Protein 9DFN (pdb70)

B-factor: mean 19.93, std 8.67, range [10.02, 72.93]

Foldseek 3Di:
DDFDQQAAAEEAQAQAADWQFQLDQAHRPDGFGDDLVLVLVLLLLNLVSNHQYYEYHHHAVLVPLVSVLVVLCCCCVPSVHQAYEYEHCQPNDDLVSCLVRVVSHQEYEHEDADQDQVLCVVRTVDHDRCVVSLVVVLVSCVVSQHQYEYEYEQWPRCLQDQCVVVCVVSVHQAYEYEHREDFPQDAPDPPHSHPNVNTHDDPVSNVNNCVNPVVRNRYFYAYHVLVQAAHFYQYNQRWTANRNVGDTFPHCSPVNDRVRSVPHGHDNVSNVVRPVDDSRHGD

Nearest PDB structures (foldseek):
  6b4c-assembly8_H  TM=8.903E-01  e=2.679E-33  Trichoderma virens Gv29-8
  6b4c-assembly6_F  TM=8.850E-01  e=1.240E-33  Trichoderma virens Gv29-8
  6b4c-assembly9_I  TM=9.003E-01  e=1.179E-32  Trichoderma virens Gv29-8
  6b4c-assembly1_A  TM=8.966E-01  e=1.111E-32  Trichoderma virens Gv29-8
  6b4c-assembly3_C  TM=8.879E-01  e=3.634E-32  Trichoderma virens Gv29-8

Secondary structure (DSSP, 8-state):
--PPP--EEEEE-----S---TT-SS---------HHHHHHHHHHHHHTT--EEEEESS-GGGSHHHHHHHHHHHHHTT--SEEEEEE-STT--HHHHHHHGGG-SEEEEE-S-S-HHHHHHHTS-SS-HHHHHHHHHHHHHHTT-EEEEEEEE-TTTTT---HHHHHHH--SEEEEEEP---TTTTBSSSSS-B-GGG---HHHHHHHHHHHTTSTTEEEE-HHHHSSSS-EE-TTSEEEETTTTEEEEEHHHHHHHHHHTTS---HHHHHHTT-SS--S--

Organism: Hypocrea virens (strain Gv29-8 / FGSC 10586) (NCBI:txid413071)

Structure (mmCIF, N/CA/C/O backbone):
data_9DFN
#
_entry.id   9DFN
#
_cell.length_a   36.808
_cell.length_b   57.838
_cell.length_c   157.692
_cell.angle_alpha   90.00
_cell.angle_beta   90.00
_cell.angle_gamma   90.00
#
_symmetry.space_group_name_H-M   'P 21 21 21'
#
loop_
_entity.id
_entity.type
_entity.pdbx_description
1 polymer 'Radical SAM core domain-containing protein'
2 non-polymer 'IRON/SULFUR CLUSTER'
3 non-polymer S-ADENOSYLMETHIONINE
4 non-polymer "CYTIDINE-5'-TRIPHOSPHATE"
5 non-polymer 'CHLORIDE ION'
6 water water
#
loop_
_atom_site.group_PDB
_atom_site.id
_atom_site.type_symbol
_atom_site.label_atom_id
_atom_site.label_alt_id
_atom_site.label_comp_id
_atom_site.label_asym_id
_atom_site.label_entity_id
_atom_site.label_seq_id
_atom_site.pdbx_PDB_ins_code
_atom_site.Cartn_x
_atom_site.Cartn_y
_atom_site.Cartn_z
_atom_site.occupancy
_atom_site.B_iso_or_equiv
_atom_site.auth_seq_id
_atom_site.auth_comp_id
_atom_site.auth_asym_id
_atom_site.auth_atom_id
_atom_site.pdbx_PDB_model_num
ATOM 1 N N . SER A 1 22 ? 34.970 28.851 84.792 1.00 37.96 29 SER A N 1
ATOM 2 C CA . SER A 1 22 ? 34.408 28.934 83.419 1.00 40.40 29 SER A CA 1
ATOM 3 C C . SER A 1 22 ? 34.105 30.388 83.082 1.00 41.70 29 SER A C 1
ATOM 4 O O . SER A 1 22 ? 33.843 31.205 83.967 1.00 33.42 29 SER A O 1
ATOM 7 N N . MET A 1 23 ? 34.036 30.682 81.786 1.00 39.38 30 MET A N 1
ATOM 8 C CA . MET A 1 23 ? 33.573 31.995 81.398 1.00 40.80 30 MET A CA 1
ATOM 9 C C . MET A 1 23 ? 32.780 31.924 80.100 1.00 42.38 30 MET A C 1
ATOM 10 O O . MET A 1 23 ? 33.191 31.259 79.153 1.00 49.19 30 MET A O 1
ATOM 15 N N . GLY A 1 24 ? 31.659 32.647 80.066 1.00 40.38 31 GLY A N 1
ATOM 16 C CA . GLY A 1 24 ? 30.951 32.876 78.822 1.00 36.73 31 GLY A CA 1
ATOM 17 C C . GLY A 1 24 ? 31.787 33.706 77.848 1.00 36.25 31 GLY A C 1
ATOM 18 O O . GLY A 1 24 ? 32.654 34.477 78.247 1.00 36.38 31 GLY A O 1
ATOM 19 N N . GLN A 1 25 ? 31.483 33.583 76.550 1.00 31.66 32 GLN A N 1
ATOM 20 C CA . GLN A 1 25 ? 32.146 34.391 75.545 1.00 27.40 32 GLN A CA 1
ATOM 21 C C . GLN A 1 25 ? 31.495 35.768 75.509 1.00 23.26 32 GLN A C 1
ATOM 22 O O . GLN A 1 25 ? 30.322 35.905 75.842 1.00 26.41 32 GLN A O 1
ATOM 28 N N . ILE A 1 26 ? 32.274 36.761 75.119 1.00 21.51 33 ILE A N 1
ATOM 29 C CA . ILE A 1 26 ? 31.846 38.145 75.100 1.00 22.49 33 ILE A CA 1
ATOM 30 C C . ILE A 1 26 ? 31.349 38.492 73.700 1.00 21.62 33 ILE A C 1
ATOM 31 O O . ILE A 1 26 ? 32.121 38.439 72.758 1.00 22.39 33 ILE A O 1
ATOM 36 N N . PRO A 1 27 ? 30.063 38.859 73.546 1.00 20.71 34 PRO A N 1
ATOM 37 C CA . PRO A 1 27 ? 29.482 39.044 72.216 1.00 17.35 34 PRO A CA 1
ATOM 38 C C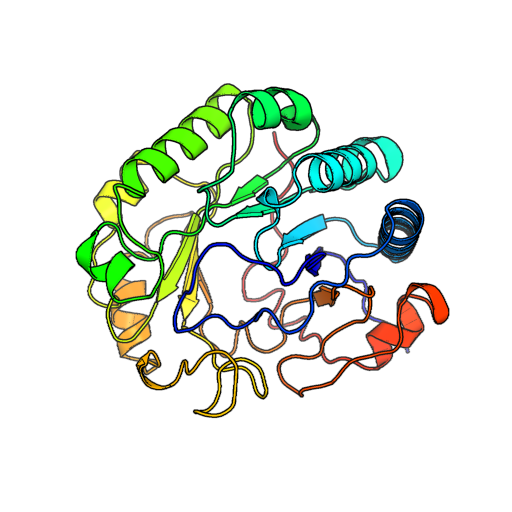 . PRO A 1 27 ? 29.841 40.397 71.635 1.00 15.03 34 PRO A C 1
ATOM 39 O O . PRO A 1 27 ? 29.010 41.295 71.560 1.00 16.81 34 PRO A O 1
ATOM 43 N N . VAL A 1 28 ? 31.086 40.517 71.203 1.00 13.64 35 VAL A N 1
ATOM 44 C CA . VAL A 1 28 ? 31.615 41.820 70.874 1.00 14.86 35 VAL A CA 1
ATOM 45 C C . VAL A 1 28 ? 30.937 42.388 69.615 1.00 14.27 35 VAL A C 1
ATOM 46 O O . VAL A 1 28 ? 30.861 43.597 69.431 1.00 16.08 35 VAL A O 1
ATOM 50 N N . SER A 1 29 ? 30.525 41.520 68.702 1.00 14.23 36 SER A N 1
ATOM 51 C CA . SER A 1 29 ? 30.058 41.946 67.388 1.00 13.30 36 SER A CA 1
ATOM 52 C C . SER A 1 29 ? 28.896 41.058 66.997 1.00 12.61 36 SER A C 1
ATOM 53 O O . SER A 1 29 ? 29.086 39.847 66.929 1.00 12.72 36 SER A O 1
ATOM 56 N N . VAL A 1 30 ? 27.706 41.660 66.886 1.00 13.61 37 VAL A N 1
ATOM 57 C CA . VAL A 1 30 ? 26.452 40.923 66.832 1.00 13.46 37 VAL A CA 1
ATOM 58 C C . VAL A 1 30 ? 25.639 41.353 65.615 1.00 12.59 37 VAL A C 1
ATOM 59 O O . VAL A 1 30 ? 25.551 42.542 65.284 1.00 13.52 37 VAL A O 1
ATOM 63 N N . ASN A 1 31 ? 25.025 40.354 64.990 1.00 11.20 38 ASN A N 1
ATOM 64 C CA . ASN A 1 31 ? 24.064 40.577 63.913 1.00 12.21 38 ASN A CA 1
ATOM 65 C C . ASN A 1 31 ? 22.649 40.388 64.449 1.00 12.40 38 ASN A C 1
ATOM 66 O O . ASN A 1 31 ? 22.321 39.298 64.899 1.00 13.74 38 ASN A O 1
ATOM 71 N N . TYR A 1 32 ? 21.850 41.435 64.341 1.00 12.38 39 TYR A N 1
ATOM 72 C CA . TYR A 1 32 ? 20.432 41.406 64.685 1.00 12.37 39 TYR A CA 1
ATOM 73 C C . TYR A 1 32 ? 19.609 41.433 63.401 1.00 11.25 39 TYR A C 1
ATOM 74 O O . TYR A 1 32 ? 19.528 42.442 62.706 1.00 12.01 39 TYR A O 1
ATOM 83 N N . PHE A 1 33 ? 19.058 40.279 63.104 1.00 12.82 40 PHE A N 1
ATOM 84 C CA . PHE A 1 33 ? 18.157 40.066 61.983 1.00 13.49 40 PHE A CA 1
ATOM 85 C C . PHE A 1 33 ? 16.745 40.439 62.425 1.00 13.97 40 PHE A C 1
ATOM 86 O O . PHE A 1 33 ? 15.967 39.595 62.838 1.00 14.12 40 PHE A O 1
ATOM 94 N N . PHE A 1 34 ? 16.437 41.734 62.446 1.00 13.28 41 PHE A N 1
ATOM 95 C CA . PHE A 1 34 ? 15.213 42.126 63.108 1.00 13.28 41 PHE A CA 1
ATOM 96 C C . PHE A 1 34 ? 13.951 41.781 62.315 1.00 13.56 41 PHE A C 1
ATOM 97 O O . PHE A 1 34 ? 12.864 41.813 62.886 1.00 14.40 41 PHE A O 1
ATOM 105 N N . THR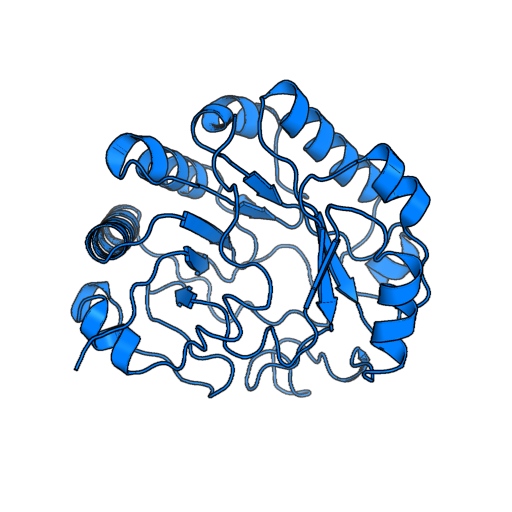 A 1 35 ? 14.092 41.546 61.003 1.00 13.30 42 THR A N 1
ATOM 106 C CA . THR A 1 35 ? 12.992 41.074 60.167 1.00 13.64 42 THR A CA 1
ATOM 107 C C . THR A 1 35 ? 13.516 39.983 59.238 1.00 14.43 42 THR A C 1
ATOM 108 O O . THR A 1 35 ? 14.711 39.992 58.892 1.00 14.23 42 THR A O 1
ATOM 112 N N . ARG A 1 36 ? 12.618 39.066 58.852 1.00 13.72 43 ARG A N 1
ATOM 113 C CA . ARG A 1 36 ? 12.870 38.052 57.849 1.00 14.45 43 ARG A CA 1
ATOM 114 C C . ARG A 1 36 ? 12.153 38.396 56.547 1.00 15.57 43 ARG A C 1
ATOM 115 O O . ARG A 1 36 ? 12.309 37.669 55.573 1.00 15.18 43 ARG A O 1
ATOM 123 N N . LYS A 1 37 ? 11.450 39.535 56.488 1.00 15.44 44 LYS A N 1
ATOM 124 C CA . LYS A 1 37 ? 10.757 39.938 55.267 1.00 16.98 44 LYS A CA 1
ATOM 125 C C . LYS A 1 37 ? 11.793 40.503 54.281 1.00 15.80 44 LYS A C 1
ATOM 126 O O . LYS A 1 37 ? 12.802 41.098 54.668 1.00 13.94 44 LYS A O 1
ATOM 132 N N . CYS A 1 38 ? 11.575 40.267 52.975 1.00 14.43 45 CYS A N 1
ATOM 133 C CA . CYS A 1 38 ? 12.458 40.803 51.966 1.00 14.14 45 CYS A CA 1
ATOM 134 C C . CYS A 1 38 ? 11.697 41.079 50.677 1.00 13.47 45 CYS A C 1
ATOM 135 O O . CYS A 1 38 ? 10.624 40.517 50.464 1.00 14.55 45 CYS A O 1
ATOM 138 N N . ASN A 1 39 ? 12.260 41.961 49.873 1.00 12.98 46 ASN A N 1
ATOM 139 C CA . ASN A 1 39 ? 11.660 42.305 48.585 1.00 13.98 46 ASN A CA 1
ATOM 140 C C . ASN A 1 39 ? 12.345 41.657 47.392 1.00 13.24 46 ASN A C 1
ATOM 141 O O . ASN A 1 39 ? 11.966 41.902 46.252 1.00 13.98 46 ASN A O 1
ATOM 146 N N . LYS A 1 40 ? 13.387 40.871 47.626 1.00 13.06 47 LYS A N 1
ATOM 147 C CA . LYS A 1 40 ? 14.059 40.139 46.559 1.00 13.01 47 LYS A CA 1
ATOM 148 C C . LYS A 1 40 ? 13.891 38.631 46.779 1.00 13.04 47 LYS A C 1
ATOM 149 O O . LYS A 1 40 ? 13.296 38.203 47.757 1.00 13.53 47 LYS A O 1
ATOM 155 N N . SER A 1 41 ? 14.447 37.824 45.859 1.00 13.06 48 SER A N 1
ATOM 156 C CA . SER A 1 41 ? 14.240 36.388 45.883 1.00 14.45 48 SER A CA 1
ATOM 157 C C . SER A 1 41 ? 15.535 35.629 45.584 1.00 13.95 48 SER A C 1
ATOM 158 O O . SER A 1 41 ? 15.521 34.650 44.831 1.00 13.68 48 SER A O 1
ATOM 161 N N . CYS A 1 42 ? 16.664 36.050 46.168 1.00 10.62 49 CYS A N 1
ATOM 162 C CA . CYS A 1 42 ? 17.927 35.413 45.876 1.00 11.61 49 CYS A CA 1
ATOM 163 C C . CYS A 1 42 ? 17.828 33.910 46.099 1.00 11.80 49 CYS A C 1
ATOM 164 O O . CYS A 1 42 ? 17.418 33.442 47.150 1.00 12.64 49 CYS A O 1
ATOM 167 N N . GLY A 1 43 ? 18.248 33.146 45.087 1.00 12.21 50 GLY A N 1
ATOM 168 C CA . GLY A 1 43 ? 18.049 31.716 45.097 1.00 12.43 50 GLY A CA 1
ATOM 169 C C . GLY A 1 43 ? 18.822 30.977 46.164 1.00 11.87 50 GLY A C 1
ATOM 170 O O . GLY A 1 43 ? 18.481 29.845 46.472 1.00 13.48 50 GLY A O 1
ATOM 171 N N . PHE A 1 44 ? 19.878 31.601 46.687 1.00 11.24 51 PHE A N 1
ATOM 172 C CA . PHE A 1 44 ? 20.749 30.969 47.667 1.00 12.68 51 PHE A CA 1
ATOM 173 C C . PHE A 1 44 ? 20.497 31.458 49.092 1.00 12.13 51 PHE A C 1
ATOM 174 O O . PHE A 1 44 ? 21.205 31.046 50.018 1.00 11.28 51 PHE A O 1
ATOM 182 N N . CYS A 1 45 ? 19.511 32.340 49.288 1.00 11.12 52 CYS A N 1
ATOM 183 C CA . CYS A 1 45 ? 19.414 33.084 50.549 1.00 12.30 52 CYS A CA 1
ATOM 184 C C . CYS A 1 45 ? 19.472 32.147 51.763 1.00 12.70 52 CYS A C 1
ATOM 185 O O . CYS A 1 45 ? 18.720 31.176 51.798 1.00 12.27 52 CYS A O 1
ATOM 188 N N . PHE A 1 46 ? 20.305 32.467 52.782 1.00 11.54 53 PHE A N 1
ATOM 189 C CA . PHE A 1 46 ? 20.386 31.637 53.982 1.00 12.10 53 PHE A CA 1
ATOM 190 C C . PHE A 1 46 ? 19.715 32.279 55.193 1.00 11.30 53 PHE A C 1
ATOM 191 O O . PHE A 1 46 ? 19.915 31.811 56.297 1.00 11.58 53 PHE A O 1
ATOM 199 N N . HIS A 1 47 ? 18.904 33.332 54.980 1.00 11.99 54 HIS A N 1
ATOM 200 C CA . HIS A 1 47 ? 18.120 33.894 56.056 1.00 11.88 54 HIS A CA 1
ATOM 201 C C . HIS A 1 47 ? 16.721 34.181 55.509 1.00 11.08 54 HIS A C 1
ATOM 202 O O . HIS A 1 47 ? 16.401 35.320 55.185 1.00 11.32 54 HIS A O 1
ATOM 209 N N . THR A 1 48 ? 15.925 33.112 55.379 1.00 11.15 55 THR A N 1
ATOM 210 C CA . THR A 1 48 ? 14.700 33.161 54.581 1.00 12.35 55 THR A CA 1
ATOM 211 C C . THR A 1 48 ? 13.503 33.732 55.358 1.00 12.75 55 THR A C 1
ATOM 212 O O . THR A 1 48 ? 13.542 33.911 56.562 1.00 12.67 55 THR A O 1
ATOM 216 N N . ALA A 1 49 ? 12.446 34.029 54.606 1.00 12.99 56 ALA A N 1
ATOM 217 C CA . ALA A 1 49 ? 11.234 34.689 55.069 1.00 13.04 56 ALA A CA 1
ATOM 218 C C . ALA A 1 49 ? 10.316 33.720 55.812 1.00 14.18 56 ALA A C 1
ATOM 219 O O . ALA A 1 49 ? 9.177 33.475 55.414 1.00 15.76 56 ALA A O 1
ATOM 221 N N . LYS A 1 50 ? 10.795 33.219 56.944 1.00 13.21 57 LYS A N 1
ATOM 222 C CA . LYS A 1 50 ? 10.090 32.189 57.692 1.00 14.53 57 LYS A CA 1
ATOM 223 C C . LYS A 1 50 ? 8.939 32.802 58.485 1.00 15.35 57 LYS A C 1
ATOM 224 O O . LYS A 1 50 ? 8.027 32.096 58.852 1.00 15.90 57 LYS A O 1
ATOM 230 N N . THR A 1 51 ? 9.005 34.090 58.777 1.00 14.04 58 THR A N 1
ATOM 231 C CA . THR A 1 51 ? 7.976 34.716 59.576 1.00 16.18 58 THR A CA 1
ATOM 232 C C . THR A 1 51 ? 8.045 36.198 59.300 1.00 15.72 58 THR A C 1
ATOM 233 O O . THR A 1 51 ? 9.102 36.726 58.923 1.00 17.02 58 THR A O 1
ATOM 237 N N . SER A 1 52 ? 6.935 36.886 59.537 1.00 14.01 59 SER A N 1
ATOM 238 C CA . SER A 1 52 ? 6.885 38.329 59.424 1.00 15.15 59 SER A CA 1
ATOM 239 C C . SER A 1 52 ? 6.931 39.012 60.800 1.00 16.17 59 SER A C 1
ATOM 240 O O . SER A 1 52 ? 6.769 40.235 60.881 1.00 17.19 59 SER A O 1
ATOM 243 N N . HIS A 1 53 ? 7.132 38.240 61.870 1.00 15.82 60 HIS A N 1
ATOM 244 C CA . HIS A 1 53 ? 7.186 38.808 63.215 1.00 16.55 60 HIS A CA 1
ATOM 245 C C . HIS A 1 53 ? 8.381 39.753 63.348 1.00 17.39 60 HIS A C 1
ATOM 246 O O . HIS A 1 53 ? 9.463 39.411 62.900 1.00 15.67 60 HIS A O 1
ATOM 253 N N . MET A 1 54 ? 8.163 40.937 63.916 1.00 16.81 61 MET A N 1
ATOM 254 C CA . MET A 1 54 ? 9.211 41.843 64.374 1.00 18.12 61 MET A CA 1
ATOM 255 C C . MET A 1 54 ? 8.941 42.195 65.837 1.00 17.41 61 MET A C 1
ATOM 256 O O . MET A 1 54 ? 7.769 42.296 66.219 1.00 17.23 61 MET A O 1
ATOM 261 N N . GLU A 1 55 ? 10.005 42.442 66.614 1.00 16.68 62 GLU A N 1
ATOM 262 C CA . GLU A 1 55 ? 9.814 42.928 67.971 1.00 17.69 62 GLU A CA 1
ATOM 263 C C . GLU A 1 55 ? 9.343 44.368 67.935 1.00 17.12 62 GLU A C 1
ATOM 264 O O . GLU A 1 55 ? 9.714 45.161 67.088 1.00 19.99 62 GLU A O 1
ATOM 270 N N . ASP A 1 56 ? 8.466 44.669 68.891 1.00 19.64 63 ASP A N 1
ATOM 271 C CA . ASP A 1 56 ? 8.152 46.024 69.260 1.00 23.72 63 ASP A CA 1
ATOM 272 C C . ASP A 1 56 ? 9.455 46.769 69.559 1.00 21.13 63 ASP A C 1
ATOM 273 O O . ASP A 1 56 ? 10.404 46.178 70.059 1.00 21.81 63 ASP A O 1
ATOM 278 N N . ILE A 1 57 ? 9.484 48.070 69.272 1.00 18.89 64 ILE A N 1
ATOM 279 C CA . ILE A 1 57 ? 10.648 48.917 69.463 1.00 21.30 64 ILE A CA 1
ATOM 280 C C . ILE A 1 57 ? 11.159 48.900 70.924 1.00 21.65 64 ILE A C 1
ATOM 281 O O . ILE A 1 57 ? 12.370 48.884 71.167 1.00 18.84 64 ILE A O 1
ATOM 286 N N . SER A 1 58 ? 10.261 48.840 71.910 1.00 21.04 65 SER A N 1
ATOM 287 C CA . SER A 1 58 ? 10.698 48.761 73.295 1.00 19.82 65 SER A CA 1
ATOM 288 C C . SER A 1 58 ? 11.497 47.498 73.559 1.00 18.55 65 SER A C 1
ATOM 289 O O . SER A 1 58 ? 12.464 47.546 74.306 1.00 19.32 65 SER A O 1
ATOM 292 N N . ARG A 1 59 ? 11.009 46.367 73.059 1.00 15.88 66 ARG A N 1
ATOM 293 C CA . ARG A 1 59 ? 11.635 45.087 73.269 1.00 16.26 66 ARG A CA 1
ATOM 294 C C . ARG A 1 59 ? 12.976 45.042 72.543 1.00 15.23 66 ARG A C 1
ATOM 295 O O . ARG A 1 59 ? 13.977 44.622 73.112 1.00 14.40 66 ARG A O 1
ATOM 303 N N . ALA A 1 60 ? 13.013 45.568 71.313 1.00 14.95 67 ALA A N 1
ATOM 304 C CA . ALA A 1 60 ? 14.272 45.575 70.586 1.00 15.46 67 ALA A CA 1
ATOM 305 C C . ALA A 1 60 ? 15.314 46.391 71.329 1.00 15.87 67 ALA A C 1
ATOM 306 O O . ALA A 1 60 ? 16.461 45.963 71.448 1.00 15.51 67 ALA A O 1
ATOM 308 N N . LYS A 1 61 ? 14.932 47.601 71.745 1.00 16.21 68 LYS A N 1
ATOM 309 C CA . LYS A 1 61 ? 15.844 48.423 72.520 1.00 18.43 68 LYS A CA 1
ATOM 310 C C . LYS A 1 61 ? 16.351 47.681 73.754 1.00 18.27 68 LYS A C 1
ATOM 311 O O . LYS A 1 61 ? 17.537 47.757 74.069 1.00 16.46 68 LYS A O 1
ATOM 317 N N . ARG A 1 62 ? 15.468 46.998 74.472 1.00 17.07 69 ARG A N 1
ATOM 318 C CA . ARG A 1 62 ? 15.887 46.341 75.691 1.00 17.23 69 ARG A CA 1
ATOM 319 C C . ARG A 1 62 ? 16.871 45.214 75.380 1.00 16.74 69 ARG A C 1
ATOM 320 O O . ARG A 1 62 ? 17.845 45.034 76.093 1.00 16.26 69 ARG A O 1
ATOM 328 N N . GLY A 1 63 ? 16.650 44.467 74.302 1.00 15.48 70 GLY A N 1
ATOM 329 C CA . GLY A 1 63 ? 17.577 43.396 73.962 1.00 15.35 70 GLY A CA 1
ATOM 330 C C . GLY A 1 63 ? 18.924 43.965 73.520 1.00 15.39 70 GLY A C 1
ATOM 331 O O . GLY A 1 63 ? 19.966 43.438 73.862 1.00 17.33 70 GLY A O 1
ATOM 332 N N . LEU A 1 64 ? 18.920 45.070 72.769 1.00 14.67 71 LEU A N 1
ATOM 333 C CA . LEU A 1 64 ? 20.174 45.672 72.340 1.00 15.11 71 LEU A CA 1
ATOM 334 C C . LEU A 1 64 ? 20.942 46.205 73.555 1.00 16.34 71 LEU A C 1
ATOM 335 O O . LEU A 1 64 ? 22.159 46.100 73.594 1.00 16.40 71 LEU A O 1
ATOM 340 N N . GLN A 1 65 ? 20.218 46.766 74.518 1.00 16.94 72 GLN A N 1
ATOM 341 C CA . GLN A 1 65 ? 20.825 47.164 75.780 1.00 16.96 72 GLN A CA 1
ATOM 342 C C . GLN A 1 65 ? 21.412 45.974 76.520 1.00 17.54 72 GLN A C 1
ATOM 343 O O . GLN A 1 65 ? 22.555 46.077 77.012 1.00 17.63 72 GLN A O 1
ATOM 349 N N . LEU A 1 66 ? 20.710 44.842 76.569 1.00 16.89 73 LEU A N 1
ATOM 350 C CA . LEU A 1 66 ? 21.262 43.669 77.199 1.00 17.12 73 LEU A CA 1
ATOM 351 C C . LEU A 1 66 ? 22.569 43.268 76.531 1.00 17.71 73 LEU A C 1
ATOM 352 O O . LEU A 1 66 ? 23.549 42.937 77.192 1.00 17.47 73 LEU A O 1
ATOM 357 N N . LEU A 1 67 ? 22.605 43.322 75.194 1.00 17.53 74 LEU A N 1
ATOM 358 C CA . LEU A 1 67 ? 23.824 42.957 74.489 1.00 16.75 74 LEU A CA 1
ATOM 359 C C . LEU A 1 67 ? 24.977 43.904 74.811 1.00 16.31 74 LEU A C 1
ATOM 360 O O . LEU A 1 67 ? 26.089 43.419 75.030 1.00 16.54 74 LEU A O 1
ATOM 365 N N . GLN A 1 68 ? 24.729 45.216 74.827 1.00 16.01 75 GLN A N 1
ATOM 366 C CA . GLN A 1 68 ? 25.730 46.223 75.185 1.00 17.01 75 GLN A CA 1
ATOM 367 C C . GLN A 1 68 ? 26.275 45.943 76.579 1.00 17.11 75 GLN A C 1
ATOM 368 O O . GLN A 1 68 ? 27.485 45.956 76.813 1.00 17.00 75 GLN A O 1
ATOM 374 N N . ARG A 1 69 ? 25.355 45.640 77.475 1.00 17.04 76 ARG A N 1
ATOM 375 C CA . ARG A 1 69 ? 25.733 45.367 78.853 1.00 18.59 76 ARG A CA 1
ATOM 376 C C . ARG A 1 69 ? 26.529 44.079 78.972 1.00 20.02 76 ARG A C 1
ATOM 377 O O . ARG A 1 69 ? 27.160 43.873 80.017 1.00 18.70 76 ARG A O 1
ATOM 385 N N . ALA A 1 70 ? 26.479 43.181 77.953 1.00 15.49 77 ALA A N 1
ATOM 386 C CA . ALA A 1 70 ? 27.269 41.973 77.971 1.00 15.98 77 ALA A CA 1
ATOM 387 C C . ALA A 1 70 ? 28.591 42.130 77.205 1.00 14.84 77 ALA A C 1
ATOM 388 O O . ALA A 1 70 ? 29.353 41.175 77.095 1.00 15.36 77 ALA A O 1
ATOM 390 N N . GLY A 1 71 ? 28.872 43.332 76.714 1.00 14.32 78 GLY A N 1
ATOM 391 C CA . GLY A 1 71 ? 30.145 43.612 76.066 1.00 15.41 78 GLY A CA 1
ATOM 392 C C . GLY A 1 71 ? 30.050 43.818 74.553 1.00 15.06 78 GLY A C 1
ATOM 393 O O . GLY A 1 71 ? 31.080 43.899 73.892 1.00 16.38 78 GLY A O 1
ATOM 394 N N . MET A 1 72 ? 28.833 43.924 73.999 1.00 15.24 79 MET A N 1
ATOM 395 C CA . MET A 1 72 ? 28.750 44.210 72.573 1.00 14.52 79 MET A CA 1
ATOM 396 C C . MET A 1 72 ? 29.285 45.598 72.270 1.00 13.65 79 MET A C 1
ATOM 397 O O . MET A 1 72 ? 28.840 46.565 72.863 1.00 16.77 79 MET A O 1
ATOM 402 N N . LYS A 1 73 ? 30.162 45.690 71.263 1.00 13.85 80 LYS A N 1
ATOM 403 C CA . LYS A 1 73 ? 30.737 46.938 70.787 1.00 15.52 80 LYS A CA 1
ATOM 404 C C . LYS A 1 73 ? 30.269 47.302 69.377 1.00 13.39 80 LYS A C 1
ATOM 405 O O . LYS A 1 73 ? 30.271 48.485 69.021 1.00 14.48 80 LYS A O 1
ATOM 411 N N . LYS A 1 74 ? 29.890 46.273 68.609 1.00 13.47 81 LYS A N 1
ATOM 412 C CA . LYS A 1 74 ? 29.451 46.454 67.222 1.00 13.09 81 LYS A CA 1
ATOM 413 C C . LYS A 1 74 ? 28.118 45.732 66.996 1.00 12.17 81 LYS A C 1
ATOM 414 O O . LYS A 1 74 ? 27.984 44.551 67.339 1.00 12.78 81 LYS A O 1
ATOM 420 N N . ILE A 1 75 ? 27.168 46.456 66.390 1.00 12.80 82 ILE A N 1
ATOM 421 C CA . ILE A 1 75 ? 25.892 45.900 65.942 1.00 12.52 82 ILE A CA 1
ATOM 422 C C . ILE A 1 75 ? 25.819 46.007 64.425 1.00 12.23 82 ILE A C 1
ATOM 423 O O . ILE A 1 75 ? 26.125 47.055 63.861 1.00 12.67 82 ILE A O 1
ATOM 428 N N . ASN A 1 76 ? 25.414 44.899 63.784 1.00 13.49 83 ASN A N 1
ATOM 429 C CA . ASN A 1 76 ? 25.057 44.917 62.370 1.00 12.46 83 ASN A CA 1
ATOM 430 C C . ASN A 1 76 ? 23.574 44.596 62.217 1.00 13.03 83 ASN A C 1
ATOM 431 O O . ASN A 1 76 ? 23.116 43.585 62.722 1.00 13.69 83 ASN A O 1
ATOM 436 N N . PHE A 1 77 ? 22.815 45.525 61.631 1.00 12.64 84 PHE A N 1
ATOM 437 C CA . PHE A 1 77 ? 21.412 45.285 61.352 1.00 14.05 84 PHE A CA 1
ATOM 438 C C . PHE A 1 77 ? 21.280 44.547 60.027 1.00 13.79 84 PHE A C 1
ATOM 439 O O . PHE A 1 77 ? 21.843 44.969 59.032 1.00 13.13 84 PHE A O 1
ATOM 447 N N . ALA A 1 78 ? 20.598 43.390 60.065 1.00 15.03 85 ALA A N 1
ATOM 448 C CA . ALA A 1 78 ? 20.514 42.473 58.939 1.00 15.60 85 ALA A CA 1
ATOM 449 C C . ALA A 1 78 ? 19.066 41.970 58.816 1.00 15.04 85 ALA A C 1
ATOM 450 O O . ALA A 1 78 ? 18.178 42.422 59.530 1.00 14.50 85 ALA A O 1
ATOM 452 N N . GLY A 1 79 ? 18.868 40.939 57.986 1.00 14.49 86 GLY A N 1
ATOM 453 C CA . GLY A 1 79 ? 17.561 40.341 57.789 1.00 12.04 86 GLY A CA 1
ATOM 454 C C . GLY A 1 79 ? 17.715 39.209 56.781 1.00 12.49 86 GLY A C 1
ATOM 455 O O . GLY A 1 79 ? 18.777 38.612 56.711 1.00 13.59 86 GLY A O 1
ATOM 456 N N . GLY A 1 80 ? 16.696 39.003 55.947 1.00 12.99 87 GLY A N 1
ATOM 457 C CA . GLY A 1 80 ? 15.679 39.989 55.639 1.00 12.86 87 GLY A CA 1
ATOM 458 C C . GLY A 1 80 ? 16.277 41.276 55.066 1.00 12.73 87 GLY A C 1
ATOM 459 O O . GLY A 1 80 ? 17.501 41.445 54.999 1.00 12.31 87 GLY A O 1
ATOM 460 N N . GLU A 1 81 ? 15.393 42.198 54.673 1.00 12.21 88 GLU A N 1
ATOM 461 C CA . GLU A 1 81 ? 15.832 43.473 54.137 1.00 11.36 88 GLU A CA 1
ATOM 462 C C . GLU A 1 81 ? 15.534 44.589 55.136 1.00 12.74 88 GLU A C 1
ATOM 463 O O . GLU A 1 81 ? 14.399 45.034 55.254 1.00 12.99 88 GLU A O 1
ATOM 469 N N . PRO A 1 82 ? 16.553 45.136 55.838 1.00 14.40 89 PRO A N 1
ATOM 470 C CA . PRO A 1 82 ? 16.309 46.169 56.843 1.00 14.16 89 PRO A CA 1
ATOM 471 C C . PRO A 1 82 ? 15.544 47.387 56.325 1.00 14.09 89 PRO A C 1
ATOM 472 O O . PRO A 1 82 ? 14.756 47.960 57.075 1.00 13.79 89 PRO A O 1
ATOM 476 N N . PHE A 1 83 ? 15.772 47.797 55.069 1.00 14.93 90 PHE A N 1
ATOM 477 C CA . PHE A 1 83 ? 15.178 49.033 54.587 1.00 14.57 90 PHE A CA 1
ATOM 478 C C . PHE A 1 83 ? 13.707 48.881 54.187 1.00 14.98 90 PHE A C 1
ATOM 479 O O . PHE A 1 83 ? 13.113 49.858 53.734 1.00 18.26 90 PHE A O 1
ATOM 487 N N . LEU A 1 84 ? 13.124 47.710 54.444 1.00 15.02 91 LEU A N 1
ATOM 488 C CA . LEU A 1 84 ? 11.677 47.553 54.415 1.00 15.67 91 LEU A CA 1
ATOM 489 C C . LEU A 1 84 ? 11.079 48.309 55.598 1.00 19.15 91 LEU A C 1
ATOM 490 O O . LEU A 1 84 ? 9.878 48.601 55.565 1.00 18.73 91 LEU A O 1
ATOM 495 N N . TYR A 1 85 ? 11.923 48.647 56.604 1.00 16.31 92 TYR A N 1
ATOM 496 C CA . TYR A 1 85 ? 11.422 49.251 57.839 1.00 16.87 92 TYR A CA 1
ATOM 497 C C . TYR A 1 85 ? 12.312 50.413 58.220 1.00 17.01 92 TYR A C 1
ATOM 498 O O . TYR A 1 85 ? 12.976 50.393 59.253 1.00 15.73 92 TYR A O 1
ATOM 507 N N . PRO A 1 86 ? 12.370 51.470 57.394 1.00 17.37 93 PRO A N 1
ATOM 508 C CA . PRO A 1 86 ? 13.354 52.514 57.621 1.00 18.15 93 PRO A CA 1
ATOM 509 C C . PRO A 1 86 ? 13.120 53.334 58.892 1.00 19.27 93 PRO A C 1
ATOM 510 O O . PRO A 1 86 ? 14.104 53.767 59.503 1.00 18.19 93 PRO A O 1
ATOM 514 N N . LYS A 1 87 ? 11.860 53.475 59.331 1.00 17.27 94 LYS A N 1
ATOM 515 C CA . LYS A 1 87 ? 11.639 54.217 60.584 1.00 20.58 94 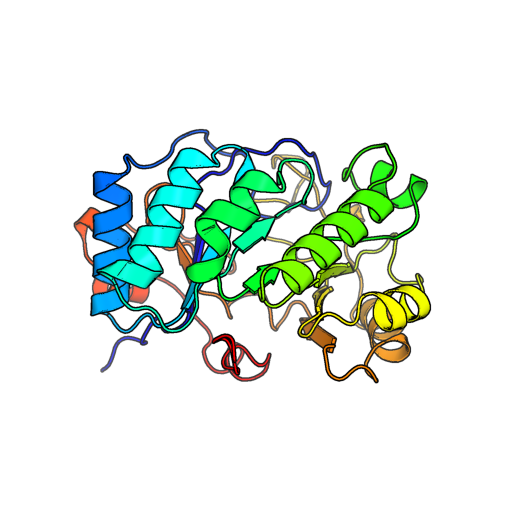LYS A CA 1
ATOM 516 C C . LYS A 1 87 ? 12.132 53.441 61.805 1.00 18.24 94 LYS A C 1
ATOM 517 O O . LYS A 1 87 ? 12.794 54.012 62.683 1.00 18.16 94 LYS A O 1
ATOM 523 N N . PHE A 1 88 ? 11.790 52.160 61.870 1.00 17.53 95 PHE A N 1
ATOM 524 C CA . PHE A 1 88 ? 12.234 51.256 62.920 1.00 16.63 95 PHE A CA 1
ATOM 525 C C . PHE A 1 88 ? 13.761 51.177 62.923 1.00 17.02 95 PHE A C 1
ATOM 526 O O . PHE A 1 88 ? 14.406 51.289 63.968 1.00 16.41 95 PHE A O 1
ATOM 534 N N . LEU A 1 89 ? 14.340 50.955 61.745 1.00 16.31 96 LEU A N 1
ATOM 535 C CA . LEU A 1 89 ? 15.786 50.846 61.617 1.00 15.13 96 LEU A CA 1
ATOM 536 C C . LEU A 1 89 ? 16.442 52.131 62.089 1.00 16.44 96 LEU A C 1
ATOM 537 O O . LEU A 1 89 ? 17.439 52.087 62.813 1.00 17.43 96 LEU A O 1
ATOM 542 N N . GLY A 1 90 ? 15.910 53.253 61.625 1.00 16.36 97 GLY A N 1
ATOM 543 C CA . GLY A 1 90 ? 16.467 54.563 61.942 1.00 17.89 97 GLY A CA 1
ATOM 544 C C . GLY A 1 90 ? 16.449 54.806 63.456 1.00 18.09 97 GLY A C 1
ATOM 545 O O . GLY A 1 90 ? 17.390 55.361 64.010 1.00 18.07 97 GLY A O 1
ATOM 546 N N . GLU A 1 91 ? 15.384 54.355 64.111 1.00 18.46 98 GLU A N 1
ATOM 547 C CA . GLU A 1 91 ? 15.245 54.550 65.549 1.00 21.16 98 GLU A CA 1
ATOM 548 C C . GLU A 1 91 ? 16.270 53.681 66.283 1.00 18.98 98 GLU A C 1
ATOM 549 O O . GLU A 1 91 ? 16.902 54.129 67.230 1.00 18.38 98 GLU A O 1
ATOM 555 N N . LEU A 1 92 ? 16.466 52.427 65.865 1.00 17.40 99 LEU A N 1
ATOM 556 C CA . LEU A 1 92 ? 17.439 51.580 66.536 1.00 17.94 99 LEU A CA 1
ATOM 557 C C . LEU A 1 92 ? 18.875 52.027 66.245 1.00 16.03 99 LEU A C 1
ATOM 558 O O . LEU A 1 92 ? 19.757 51.962 67.099 1.00 15.82 99 LEU A O 1
ATOM 563 N N . VAL A 1 93 ? 19.124 52.486 65.023 1.00 16.02 100 VAL A N 1
ATOM 564 C CA . VAL A 1 93 ? 20.434 53.012 64.695 1.00 16.65 100 VAL A CA 1
ATOM 565 C C . VAL A 1 93 ? 20.802 54.163 65.641 1.00 16.77 100 VAL A C 1
ATOM 566 O O . VAL A 1 93 ? 21.899 54.188 66.210 1.00 15.06 100 VAL A O 1
ATOM 570 N N . ASP A 1 94 ? 19.895 55.142 65.741 1.00 19.02 101 ASP A N 1
ATOM 571 C CA . ASP A 1 94 ? 20.118 56.317 66.569 1.00 18.72 101 ASP A CA 1
ATOM 572 C C . ASP A 1 94 ? 20.328 55.897 68.026 1.00 19.82 101 ASP A C 1
ATOM 573 O O . ASP A 1 94 ? 21.221 56.402 68.697 1.00 21.00 101 ASP A O 1
ATOM 578 N N . PHE A 1 95 ? 19.485 54.984 68.500 1.00 18.34 102 PHE A N 1
ATOM 579 C CA . PHE A 1 95 ? 19.564 54.481 69.858 1.00 18.37 102 PHE A CA 1
ATOM 580 C C . PHE A 1 95 ? 20.923 53.824 70.129 1.00 19.08 102 PHE A C 1
ATOM 581 O O . PHE A 1 95 ? 21.525 53.989 71.191 1.00 17.36 102 PHE A O 1
ATOM 589 N N . CYS A 1 96 ? 21.388 53.016 69.183 1.00 16.90 103 CYS A N 1
ATOM 590 C CA . CYS A 1 96 ? 22.605 52.265 69.401 1.00 17.33 103 CYS A CA 1
ATOM 591 C C . CYS A 1 96 ? 23.804 53.186 69.558 1.00 16.12 103 CYS A C 1
ATOM 592 O O . CYS A 1 96 ? 24.706 52.887 70.343 1.00 18.52 103 CYS A O 1
ATOM 595 N N . LYS A 1 97 ? 23.840 54.273 68.779 1.00 17.23 104 LYS A N 1
ATOM 596 C CA . LYS A 1 97 ? 24.987 55.155 68.836 1.00 20.36 104 LYS A CA 1
ATOM 597 C C . LYS A 1 97 ? 24.825 56.132 69.988 1.00 20.71 104 LYS A C 1
ATOM 598 O O . LYS A 1 97 ? 25.759 56.287 70.783 1.00 21.68 104 LYS A O 1
ATOM 604 N N . GLU A 1 98 ? 23.641 56.755 70.091 1.00 22.06 105 GLU A N 1
ATOM 605 C CA . GLU A 1 98 ? 23.442 57.887 70.991 1.00 22.10 105 GLU A CA 1
ATOM 606 C C . GLU A 1 98 ? 23.214 57.426 72.423 1.00 23.86 105 GLU A C 1
ATOM 607 O O . GLU A 1 98 ? 23.679 58.092 73.358 1.00 26.50 105 GLU A O 1
ATOM 613 N N . ASP A 1 99 ? 22.521 56.302 72.596 1.00 21.29 106 ASP A N 1
ATOM 614 C CA . ASP A 1 99 ? 22.109 55.849 73.913 1.00 22.99 106 ASP A CA 1
ATOM 615 C C . ASP A 1 99 ? 22.995 54.708 74.409 1.00 23.71 106 ASP A C 1
ATOM 616 O O . ASP A 1 99 ? 23.384 54.710 75.578 1.00 25.84 106 ASP A O 1
ATOM 621 N N . LEU A 1 100 ? 23.373 53.770 73.532 1.00 18.97 107 LEU A N 1
ATOM 622 C CA . LEU A 1 100 ? 24.220 52.669 73.953 1.00 19.40 107 LEU A CA 1
ATOM 623 C C . LEU A 1 100 ? 25.709 52.993 73.777 1.00 17.92 107 LEU A C 1
ATOM 624 O O . LEU A 1 100 ? 26.541 52.246 74.282 1.00 17.50 107 LEU A O 1
ATOM 629 N N . HIS A 1 101 ? 26.044 54.057 73.035 1.00 19.17 108 HIS A N 1
ATOM 630 C CA . HIS A 1 101 ? 27.422 54.441 72.770 1.00 20.73 108 HIS A CA 1
ATOM 631 C C . HIS A 1 101 ? 28.216 53.283 72.165 1.00 20.19 108 HIS A C 1
ATOM 632 O O . HIS A 1 101 ? 29.395 53.084 72.484 1.00 20.21 108 HIS A O 1
ATOM 639 N N . LEU A 1 102 ? 27.628 52.544 71.215 1.00 17.23 109 LEU A N 1
ATOM 640 C CA . LEU A 1 102 ? 28.402 51.478 70.591 1.00 17.96 109 LEU A CA 1
ATOM 641 C C . LEU A 1 102 ? 29.537 52.052 69.743 1.00 15.76 109 LEU A C 1
ATOM 642 O O . LEU A 1 102 ? 29.420 53.132 69.174 1.00 18.28 109 LEU A O 1
ATOM 647 N N . GLU A 1 103 ? 30.618 51.281 69.617 1.00 17.01 110 GLU A N 1
ATOM 648 C CA . GLU A 1 103 ? 31.754 51.652 68.803 1.00 17.52 110 GLU A CA 1
ATOM 649 C C . GLU A 1 103 ? 31.392 51.661 67.322 1.00 17.55 110 GLU A C 1
ATOM 650 O O . GLU A 1 103 ? 31.886 52.498 66.580 1.00 18.73 110 GLU A O 1
ATOM 656 N N . SER A 1 104 ? 30.513 50.735 66.922 1.00 16.37 111 SER A N 1
ATOM 657 C CA . SER A 1 104 ? 30.227 50.525 65.509 1.00 14.10 111 SER A CA 1
ATOM 658 C C . SER A 1 104 ? 28.757 50.160 65.324 1.00 13.82 111 SER A C 1
ATOM 659 O O . SER A 1 104 ? 28.277 49.189 65.905 1.00 15.18 111 SER A O 1
ATOM 662 N N . VAL A 1 105 ? 28.091 50.935 64.469 1.00 13.59 112 VAL A N 1
ATOM 663 C CA . VAL A 1 105 ? 26.754 50.658 63.996 1.00 13.58 112 VAL A CA 1
ATOM 664 C C . VAL A 1 105 ? 26.852 50.445 62.491 1.00 14.14 112 VAL A C 1
ATOM 665 O O . VAL A 1 105 ? 27.244 51.351 61.750 1.00 13.79 112 VAL A O 1
ATOM 669 N N . SER A 1 106 ? 26.475 49.215 62.077 1.00 14.77 113 SER A N 1
ATOM 670 C CA A SER A 1 106 ? 26.546 48.814 60.685 0.31 14.87 113 SER A CA 1
ATOM 671 C CA B SER A 1 106 ? 26.541 48.845 60.674 0.69 14.73 113 SER A CA 1
ATOM 672 C C . SER A 1 106 ? 25.191 48.298 60.217 1.00 14.65 113 SER A C 1
ATOM 673 O O . SER A 1 106 ? 24.380 47.843 61.023 1.00 13.71 113 SER A O 1
ATOM 678 N N . ILE A 1 107 ? 24.974 48.390 58.889 1.00 13.30 114 ILE A N 1
ATOM 679 C CA . ILE A 1 107 ? 23.785 47.824 58.278 1.00 14.50 114 ILE A CA 1
ATOM 680 C C . ILE A 1 107 ? 24.208 47.101 56.999 1.00 13.56 114 ILE A C 1
ATOM 681 O O . ILE A 1 107 ? 25.121 47.561 56.310 1.00 14.96 114 ILE A O 1
ATOM 686 N N . ILE A 1 108 ? 23.563 45.976 56.701 1.00 12.61 115 ILE A N 1
ATOM 687 C CA . ILE A 1 108 ? 23.727 45.347 55.399 1.00 13.24 115 ILE A CA 1
ATOM 688 C C . ILE A 1 108 ? 22.386 45.330 54.686 1.00 12.20 115 ILE A C 1
ATOM 689 O O . ILE A 1 108 ? 21.378 44.961 55.276 1.00 13.33 115 ILE A O 1
ATOM 694 N N . THR A 1 109 ? 22.397 45.781 53.432 1.00 12.17 116 THR A N 1
ATOM 695 C CA . THR A 1 109 ? 21.193 45.995 52.641 1.00 12.27 116 THR A CA 1
ATOM 696 C C . THR A 1 109 ? 21.410 45.519 51.206 1.00 12.70 116 THR A C 1
ATOM 697 O O . THR A 1 109 ? 22.527 45.592 50.658 1.00 13.31 116 THR A O 1
ATOM 701 N N . ASN A 1 110 ? 20.293 45.134 50.576 1.00 12.65 117 ASN A N 1
ATOM 702 C CA . ASN A 1 110 ? 20.250 44.864 49.148 1.00 12.00 117 ASN A CA 1
ATOM 703 C C . ASN A 1 110 ? 20.240 46.165 48.341 1.00 13.30 117 ASN A C 1
ATOM 704 O O . ASN A 1 110 ? 20.361 46.138 47.104 1.00 13.71 117 ASN A O 1
ATOM 709 N N . GLY A 1 111 ? 20.084 47.291 49.031 1.00 15.56 118 GLY A N 1
ATOM 710 C CA . GLY A 1 111 ? 20.230 48.617 48.438 1.00 15.25 118 GLY A CA 1
ATOM 711 C C . GLY A 1 111 ? 18.956 49.195 47.804 1.00 15.11 118 GLY A C 1
ATOM 712 O O . GLY A 1 111 ? 18.851 50.421 47.670 1.00 15.55 118 GLY A O 1
ATOM 713 N N . SER A 1 112 ? 17.991 48.348 47.431 1.00 14.11 119 SER A N 1
ATOM 714 C CA . SER A 1 112 ? 16.872 48.789 46.598 1.00 16.49 119 SER A CA 1
ATOM 715 C C . SER A 1 112 ? 16.040 49.876 47.279 1.00 16.45 119 SER A C 1
ATOM 716 O O . SER A 1 112 ? 15.496 50.716 46.559 1.00 17.13 119 SER A O 1
ATOM 719 N N . LEU A 1 113 ? 15.904 49.835 48.609 1.00 17.19 120 LEU A N 1
ATOM 720 C CA . LEU A 1 113 ? 14.960 50.721 49.294 1.00 16.01 120 LEU A CA 1
ATOM 721 C C . LEU A 1 113 ? 15.652 51.840 50.060 1.00 17.48 120 LEU A C 1
ATOM 722 O O . LEU A 1 113 ? 14.987 52.602 50.773 1.00 20.27 120 LEU A O 1
ATOM 727 N N . VAL A 1 114 ? 16.971 51.962 49.916 1.00 17.17 121 VAL A N 1
ATOM 728 C CA . VAL A 1 114 ? 17.696 52.996 50.628 1.00 17.03 121 VAL A CA 1
ATOM 729 C C . VAL A 1 114 ? 17.396 54.310 49.933 1.00 18.50 121 VAL A C 1
ATOM 730 O O . VAL A 1 114 ? 17.468 54.363 48.718 1.00 18.70 121 VAL A O 1
ATOM 734 N N . ARG A 1 115 ? 17.055 55.351 50.708 1.00 19.62 122 ARG A N 1
ATOM 735 C CA . ARG A 1 115 ? 16.770 56.671 50.172 1.00 22.77 122 ARG A CA 1
ATOM 736 C C . ARG A 1 115 ? 17.738 57.684 50.773 1.00 21.21 122 ARG A C 1
ATOM 737 O O . ARG A 1 115 ? 18.121 57.587 51.947 1.00 19.98 122 ARG A O 1
ATOM 745 N N . GLU A 1 116 ? 18.138 58.652 49.952 1.00 19.95 123 GLU A N 1
ATOM 746 C CA . GLU A 1 116 ? 19.193 59.582 50.300 1.00 20.68 123 GLU A CA 1
ATOM 747 C C . GLU A 1 116 ? 18.887 60.367 51.588 1.00 23.25 123 GLU A C 1
ATOM 748 O O . GLU A 1 116 ? 19.780 60.618 52.391 1.00 22.83 123 GLU A O 1
ATOM 754 N N . GLU A 1 117 ? 17.644 60.810 51.743 1.00 25.02 124 GLU A N 1
ATOM 755 C CA . GLU A 1 117 ? 17.279 61.681 52.853 1.00 26.89 124 GLU A CA 1
ATOM 756 C C . GLU A 1 117 ? 17.379 60.894 54.163 1.00 25.08 124 GLU A C 1
ATOM 757 O O . GLU A 1 117 ? 17.723 61.451 55.202 1.00 22.69 124 GLU A O 1
ATOM 763 N N . TRP A 1 118 ? 17.159 59.569 54.112 1.00 23.79 125 TRP A N 1
ATOM 764 C CA . TRP A 1 118 ? 17.299 58.741 55.296 1.00 18.27 125 TRP A CA 1
ATOM 765 C C . TRP A 1 118 ? 18.768 58.626 55.690 1.00 18.80 125 TRP A C 1
ATOM 766 O O . TRP A 1 118 ? 19.131 58.723 56.865 1.00 19.04 125 TRP A O 1
ATOM 777 N N . VAL A 1 119 ? 19.626 58.402 54.706 1.00 18.49 126 VAL A N 1
ATOM 778 C CA . VAL A 1 119 ? 21.053 58.337 54.928 1.00 19.09 126 VAL A CA 1
ATOM 779 C C . VAL A 1 119 ? 21.525 59.671 55.526 1.00 19.97 126 VAL A C 1
ATOM 780 O O . VAL A 1 119 ? 22.273 59.672 56.498 1.00 19.56 126 VAL A O 1
ATOM 784 N N . ARG A 1 120 ? 21.086 60.804 54.956 1.00 23.40 127 ARG A N 1
ATOM 785 C CA . ARG A 1 120 ? 21.447 62.111 55.501 1.00 26.65 127 ARG A CA 1
ATOM 786 C C . ARG A 1 120 ? 21.016 62.232 56.966 1.00 24.62 127 ARG A C 1
ATOM 787 O O . ARG A 1 120 ? 21.789 62.692 57.806 1.00 24.60 127 ARG A O 1
ATOM 795 N N . LYS A 1 121 ? 19.792 61.796 57.261 1.00 24.69 128 LYS A N 1
ATOM 796 C CA . LYS A 1 121 ? 19.223 61.943 58.591 1.00 23.96 128 LYS A CA 1
ATOM 797 C C . LYS A 1 121 ? 19.980 61.130 59.635 1.00 23.66 128 LYS A C 1
ATOM 798 O O . LYS A 1 121 ? 20.189 61.612 60.737 1.00 22.84 128 LYS A O 1
ATOM 804 N N . HIS A 1 122 ? 20.377 59.897 59.298 1.00 19.30 129 HIS A N 1
ATOM 805 C CA . HIS A 1 122 ? 20.954 58.982 60.259 1.00 18.89 129 HIS A CA 1
ATOM 806 C C . HIS A 1 122 ? 22.475 58.814 60.128 1.00 18.30 129 HIS A C 1
ATOM 807 O O . HIS A 1 122 ? 23.065 58.120 60.945 1.00 18.08 129 HIS A O 1
ATOM 814 N N . ALA A 1 123 ? 23.134 59.511 59.187 1.00 19.65 130 ALA A N 1
ATOM 815 C CA . ALA A 1 123 ? 24.550 59.312 58.891 1.00 19.75 130 ALA A CA 1
ATOM 816 C C . ALA A 1 123 ? 25.441 59.458 60.119 1.00 21.40 130 ALA A C 1
ATOM 817 O O . ALA A 1 123 ? 26.387 58.700 60.291 1.00 18.57 130 ALA A O 1
ATOM 819 N N . LYS A 1 124 ? 25.150 60.436 60.984 1.00 23.19 131 LYS A N 1
ATOM 820 C CA . LYS A 1 124 ? 26.004 60.672 62.134 1.00 24.36 131 LYS A CA 1
ATOM 821 C C . LYS A 1 124 ? 26.074 59.467 63.056 1.00 20.98 131 LYS A C 1
ATOM 822 O O . LYS A 1 124 ? 27.051 59.341 63.773 1.00 23.45 131 LYS A O 1
ATOM 828 N N . ASN A 1 125 ? 25.093 58.562 62.974 1.00 18.52 132 ASN A N 1
ATOM 829 C CA . ASN A 1 125 ? 24.990 57.417 63.861 1.00 18.12 132 ASN A CA 1
ATOM 830 C C . ASN A 1 125 ? 25.324 56.092 63.185 1.00 17.61 132 ASN A C 1
ATOM 831 O O . ASN A 1 125 ? 25.216 55.042 63.808 1.00 17.82 132 ASN A O 1
ATOM 836 N N . ILE A 1 126 ? 25.730 56.143 61.921 1.00 15.69 133 ILE A N 1
ATOM 837 C CA . ILE A 1 126 ? 26.058 54.923 61.177 1.00 16.18 133 ILE A CA 1
ATOM 838 C C . ILE A 1 126 ? 27.541 54.946 60.862 1.00 15.22 133 ILE A C 1
ATOM 839 O O . ILE A 1 126 ? 28.008 55.829 60.154 1.00 18.26 133 ILE A O 1
ATOM 844 N N . ASP A 1 127 ? 28.268 53.934 61.300 1.00 14.84 134 ASP A N 1
ATOM 845 C CA . ASP A 1 127 ? 29.670 53.815 60.954 1.00 15.58 134 ASP A CA 1
ATOM 846 C C . ASP A 1 127 ? 29.862 53.246 59.546 1.00 15.77 134 ASP A C 1
ATOM 847 O O . ASP A 1 127 ? 30.735 53.686 58.800 1.00 15.80 134 ASP A O 1
ATOM 852 N N . ILE A 1 128 ? 29.111 52.182 59.252 1.00 15.46 135 ILE A N 1
ATOM 853 C CA . ILE A 1 128 ? 29.294 51.373 58.051 1.00 14.04 135 ILE A CA 1
ATOM 854 C C . ILE A 1 128 ? 27.929 51.087 57.429 1.00 12.98 135 ILE A C 1
ATOM 855 O O . ILE A 1 128 ? 27.002 50.635 58.103 1.00 13.20 135 ILE A O 1
ATOM 860 N N . LEU A 1 129 ? 27.830 51.292 56.120 1.00 13.83 136 LEU A N 1
ATOM 861 C CA . LEU A 1 129 ? 26.699 50.813 55.348 1.00 13.74 136 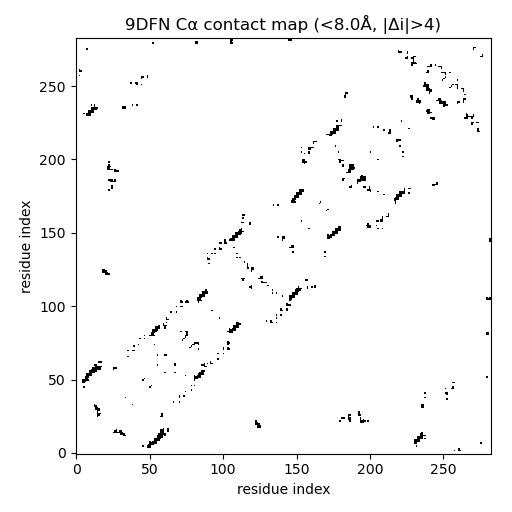LEU A CA 1
ATOM 862 C C . LEU A 1 129 ? 27.212 49.881 54.253 1.00 13.03 136 LEU A C 1
ATOM 863 O O . LEU A 1 129 ? 28.066 50.246 53.453 1.00 14.23 136 LEU A O 1
ATOM 868 N N . ALA A 1 130 ? 26.758 48.633 54.305 1.00 12.84 137 ALA A N 1
ATOM 869 C CA . ALA A 1 130 ? 27.201 47.616 53.376 1.00 13.22 137 ALA A CA 1
ATOM 870 C C . ALA A 1 130 ? 26.068 47.315 52.416 1.00 13.64 137 ALA A C 1
ATOM 871 O O . ALA A 1 130 ? 24.936 47.163 52.849 1.00 14.34 137 ALA A O 1
ATOM 873 N N . CYS A 1 131 ? 26.434 47.182 51.144 1.00 13.35 138 CYS A N 1
ATOM 874 C CA A CYS A 1 131 ? 25.468 46.821 50.116 0.62 13.62 138 CYS A CA 1
ATOM 875 C CA B CYS A 1 131 ? 25.522 46.848 50.071 0.38 14.06 138 CYS A CA 1
ATOM 876 C C . CYS A 1 131 ? 25.928 45.523 49.454 1.00 13.76 138 CYS A C 1
ATOM 877 O O . CYS A 1 131 ? 27.118 45.294 49.195 1.00 12.74 138 CYS A O 1
ATOM 882 N N . SER A 1 132 ? 24.953 44.654 49.224 1.00 12.91 139 SER A N 1
ATOM 883 C CA . SER A 1 132 ? 25.231 43.406 48.532 1.00 13.00 139 SER A CA 1
ATOM 884 C C . SER A 1 132 ? 25.287 43.632 47.030 1.00 14.22 139 SER A C 1
ATOM 885 O O . SER A 1 132 ? 24.434 44.309 46.471 1.00 14.99 139 SER A O 1
ATOM 888 N N . CYS A 1 133 ? 26.289 43.011 46.398 1.00 13.40 140 CYS A N 1
ATOM 889 C CA . CYS A 1 133 ? 26.332 42.933 44.942 1.00 13.73 140 CYS A CA 1
ATOM 890 C C . CYS A 1 133 ? 27.062 41.665 44.591 1.00 13.33 140 CYS A C 1
ATOM 891 O O . CYS A 1 133 ? 28.252 41.540 44.888 1.00 14.18 140 CYS A O 1
ATOM 894 N N . ASP A 1 134 ? 26.342 40.743 43.954 1.00 13.09 141 ASP A N 1
ATOM 895 C CA . ASP A 1 134 ? 26.909 39.471 43.552 1.00 12.94 141 ASP A CA 1
ATOM 896 C C . ASP A 1 134 ? 27.410 39.463 42.113 1.00 13.94 141 ASP A C 1
ATOM 897 O O . ASP A 1 134 ? 28.137 38.538 41.739 1.00 15.01 141 ASP A O 1
ATOM 902 N N . SER A 1 135 ? 26.981 40.431 41.305 1.00 11.89 142 SER A N 1
ATOM 903 C CA . SER A 1 135 ? 27.393 40.527 39.915 1.00 11.65 142 SER A CA 1
ATOM 904 C C . SER A 1 135 ? 27.220 41.963 39.440 1.00 12.04 142 SER A C 1
ATOM 905 O O . SER A 1 135 ? 26.282 42.614 39.871 1.00 12.52 142 SER A O 1
ATOM 908 N N . PHE A 1 136 ? 28.017 42.345 38.430 1.00 14.72 143 PHE A N 1
ATOM 909 C CA . PHE A 1 136 ? 27.810 43.597 37.740 1.00 15.75 143 PHE A CA 1
ATOM 910 C C . PHE A 1 136 ? 27.118 43.349 36.406 1.00 17.89 143 PHE A C 1
ATOM 911 O O . PHE A 1 136 ? 27.003 44.274 35.609 1.00 16.99 143 PHE A O 1
ATOM 919 N N . ASP A 1 137 ? 26.646 42.109 36.187 1.00 16.14 144 ASP A N 1
ATOM 920 C CA . ASP A 1 137 ? 25.953 41.712 34.979 1.00 17.98 144 ASP A CA 1
ATOM 921 C C . ASP A 1 137 ? 24.470 41.521 35.297 1.00 17.87 144 ASP A C 1
ATOM 922 O O . ASP A 1 137 ? 24.121 40.694 36.136 1.00 15.96 144 ASP A O 1
ATOM 927 N N . GLU A 1 138 ? 23.574 42.257 34.617 1.00 17.69 145 GLU A N 1
ATOM 928 C CA . GLU A 1 138 ? 22.153 42.197 34.924 1.00 17.44 145 GLU A CA 1
ATOM 929 C C . GLU A 1 138 ? 21.606 40.791 34.721 1.00 17.56 145 GLU A C 1
ATOM 930 O O . GLU A 1 138 ? 20.777 40.326 35.508 1.00 17.90 145 GLU A O 1
ATOM 936 N N . ASN A 1 139 ? 22.014 40.110 33.638 1.00 17.10 146 ASN A N 1
ATOM 937 C CA . ASN A 1 139 ? 21.438 38.798 33.405 1.00 18.83 146 ASN A CA 1
ATOM 938 C C . ASN A 1 139 ? 21.791 37.831 34.542 1.00 15.81 146 ASN A C 1
ATOM 939 O O . ASN A 1 139 ? 20.970 36.984 34.888 1.00 15.16 146 ASN A O 1
ATOM 944 N N . MET A 1 140 ? 23.001 37.963 35.091 1.00 14.89 147 MET A N 1
ATOM 945 C CA . MET A 1 140 ? 23.418 37.167 36.219 1.00 15.33 147 MET A CA 1
ATOM 946 C C . MET A 1 140 ? 22.560 37.517 37.437 1.00 14.79 147 MET A C 1
ATOM 947 O O . MET A 1 140 ? 22.054 36.635 38.111 1.00 14.54 147 MET A O 1
ATOM 952 N N . ASN A 1 141 ? 22.348 38.807 37.704 1.00 15.12 148 ASN A N 1
ATOM 953 C CA . ASN A 1 141 ? 21.452 39.156 38.795 1.00 15.61 148 ASN A CA 1
ATOM 954 C C . ASN A 1 141 ? 20.082 38.531 38.619 1.00 16.83 148 ASN A C 1
ATOM 955 O O . ASN A 1 141 ? 19.530 38.000 39.580 1.00 16.14 148 ASN A O 1
ATOM 960 N N . ILE A 1 142 ? 19.532 38.580 37.400 1.00 16.40 149 ILE A N 1
ATOM 961 C CA . ILE A 1 142 ? 18.202 38.024 37.218 1.00 17.91 149 ILE A CA 1
ATOM 962 C C . ILE A 1 142 ? 18.230 36.524 37.519 1.00 17.24 149 ILE A C 1
ATOM 963 O O . ILE A 1 142 ? 17.341 36.028 38.216 1.00 18.02 149 ILE A O 1
ATOM 968 N N . GLU A 1 143 ? 19.252 35.836 37.023 1.00 14.85 150 GLU A N 1
ATOM 969 C CA . GLU A 1 143 ? 19.356 34.395 37.186 1.00 18.61 150 GLU A CA 1
ATOM 970 C C . GLU A 1 143 ? 19.476 34.009 38.665 1.00 18.15 150 GLU A C 1
ATOM 971 O O . GLU A 1 143 ? 18.975 32.944 39.037 1.00 20.65 150 GLU A O 1
ATOM 977 N N . ILE A 1 144 ? 20.187 34.814 39.467 1.00 16.76 151 ILE A N 1
ATOM 978 C CA A ILE A 1 144 ? 20.505 34.556 40.868 0.20 16.54 151 ILE A CA 1
ATOM 979 C CA B ILE A 1 144 ? 20.440 34.387 40.840 0.80 16.74 151 ILE A CA 1
ATOM 980 C C . ILE A 1 144 ? 19.288 34.812 41.747 1.00 16.58 151 ILE A C 1
ATOM 981 O O . ILE A 1 144 ? 19.235 34.380 42.897 1.00 18.09 151 ILE A O 1
ATOM 990 N N . GLY A 1 145 ? 18.367 35.644 41.257 1.00 14.50 152 GLY A N 1
ATOM 991 C CA . GLY A 1 145 ? 17.184 36.018 42.004 1.00 15.28 152 GLY A CA 1
ATOM 992 C C . GLY A 1 145 ? 17.270 37.404 42.624 1.00 16.54 152 GLY A C 1
ATOM 993 O O . GLY A 1 145 ? 16.385 37.791 43.407 1.00 17.97 152 GLY A O 1
ATOM 994 N N . ARG A 1 146 ? 18.334 38.139 42.261 1.00 17.15 153 ARG A N 1
ATOM 995 C CA . ARG A 1 146 ? 18.526 39.503 42.719 1.00 16.99 153 ARG A CA 1
ATOM 996 C C . ARG A 1 146 ? 17.649 40.475 41.945 1.00 19.51 153 ARG A C 1
ATOM 997 O O . ARG A 1 146 ? 17.546 41.610 42.359 1.00 21.53 153 ARG A O 1
ATOM 1005 N N . GLY A 1 147 ? 17.049 40.045 40.826 1.00 22.32 154 GLY A N 1
ATOM 1006 C CA . GLY A 1 147 ? 16.006 40.823 40.161 1.00 21.50 154 GLY A CA 1
ATOM 1007 C C . GLY A 1 147 ? 16.514 41.655 38.991 1.00 22.33 154 GLY A C 1
ATOM 1008 O O . GLY A 1 147 ? 17.704 41.625 38.617 1.00 22.51 154 GLY A O 1
ATOM 1009 N N . THR A 1 148 ? 15.577 42.394 38.388 1.00 22.05 155 THR A N 1
ATOM 1010 C CA . THR A 1 148 ? 15.872 43.073 37.141 1.00 21.16 155 THR A CA 1
ATOM 1011 C C . THR A 1 148 ? 16.339 44.493 37.438 1.00 21.13 155 THR A C 1
ATOM 1012 O O . THR A 1 148 ? 16.248 44.956 38.572 1.00 21.73 155 THR A O 1
ATOM 1016 N N . GLY A 1 149 ? 16.729 45.182 36.365 1.00 20.38 156 GLY A N 1
ATOM 1017 C CA . GLY A 1 149 ? 17.008 46.596 36.446 1.00 20.79 156 GLY A CA 1
ATOM 1018 C C . GLY A 1 149 ? 18.493 46.819 36.694 1.00 20.02 156 GLY A C 1
ATOM 1019 O O . GLY A 1 149 ? 19.281 45.868 36.856 1.00 17.68 156 GLY A O 1
ATOM 1020 N N . ASN A 1 150 ? 18.847 48.106 36.616 1.00 16.45 157 ASN A N 1
ATOM 1021 C CA . ASN A 1 150 ? 20.221 48.521 36.737 1.00 16.42 157 ASN A CA 1
ATOM 1022 C C . ASN A 1 150 ? 20.520 48.657 38.232 1.00 17.43 157 ASN A C 1
ATOM 1023 O O . ASN A 1 150 ? 20.368 49.738 38.829 1.00 18.09 157 ASN A O 1
ATOM 1028 N N . GLN A 1 151 ? 20.963 47.551 38.835 1.00 18.02 158 GLN A N 1
ATOM 1029 C CA . GLN A 1 151 ? 21.339 47.586 40.246 1.00 19.26 158 GLN A CA 1
ATOM 1030 C C . GLN A 1 151 ? 22.758 48.125 40.432 1.00 19.02 158 GLN A C 1
ATOM 1031 O O . GLN A 1 151 ? 23.107 48.543 41.533 1.00 19.63 158 GLN A O 1
ATOM 1037 N N . VAL A 1 152 ? 23.546 48.222 39.358 1.00 18.11 159 VAL A N 1
ATOM 1038 C CA . VAL A 1 152 ? 24.856 48.819 39.471 1.00 18.06 159 VAL A CA 1
ATOM 1039 C C . VAL A 1 152 ? 24.723 50.312 39.731 1.00 17.03 159 VAL A C 1
ATOM 1040 O O . VAL A 1 152 ? 25.432 50.833 40.595 1.00 17.40 159 VAL A O 1
ATOM 1044 N N . GLU A 1 153 ? 23.790 51.013 39.049 1.00 17.49 160 GLU A N 1
ATOM 1045 C CA . GLU A 1 153 ? 23.669 52.449 39.294 1.00 17.39 160 GLU A CA 1
ATOM 1046 C C . GLU A 1 153 ? 23.176 52.684 40.730 1.00 16.84 160 GLU A C 1
ATOM 1047 O O . GLU A 1 153 ? 23.512 53.708 41.311 1.00 15.93 160 GLU A O 1
ATOM 1053 N N . ILE A 1 154 ? 22.432 51.731 41.286 1.00 15.66 161 ILE A N 1
ATOM 1054 C CA . ILE A 1 154 ? 21.955 51.842 42.663 1.00 18.49 161 ILE A CA 1
ATOM 1055 C C . ILE A 1 154 ? 23.134 51.728 43.619 1.00 19.28 161 ILE A C 1
ATOM 1056 O O . ILE A 1 154 ? 23.275 52.574 44.497 1.00 19.19 161 ILE A O 1
ATOM 1061 N N . LEU A 1 155 ? 23.962 50.698 43.406 1.00 17.77 162 LEU A N 1
ATOM 1062 C CA . LEU A 1 155 ? 25.141 50.510 44.246 1.00 15.92 162 LEU A CA 1
ATOM 1063 C C . LEU A 1 155 ? 26.007 51.757 44.231 1.00 15.90 162 LEU A C 1
ATOM 1064 O O . LEU A 1 155 ? 26.491 52.175 45.270 1.00 17.35 162 LEU A O 1
ATOM 1069 N N . TYR A 1 156 ? 26.258 52.340 43.055 1.00 16.12 163 TYR A N 1
ATOM 1070 C CA . TYR A 1 156 ? 27.130 53.497 42.928 1.00 16.17 163 TYR A CA 1
ATOM 1071 C C . TYR A 1 156 ? 26.517 54.693 43.658 1.00 16.78 163 TYR A C 1
ATOM 1072 O O . TYR A 1 156 ? 27.226 55.467 44.302 1.00 19.60 163 TYR A O 1
ATOM 1081 N N . ARG A 1 157 ? 25.204 54.837 43.527 1.00 18.68 164 ARG A N 1
ATOM 1082 C CA . ARG A 1 157 ? 24.460 55.894 44.185 1.00 20.72 164 ARG A CA 1
ATOM 1083 C C . ARG A 1 157 ? 24.628 55.782 45.709 1.00 19.96 164 ARG A C 1
ATOM 1084 O O . ARG A 1 157 ? 24.935 56.764 46.385 1.00 19.81 164 ARG A O 1
ATOM 1092 N N . ILE A 1 158 ? 24.458 54.572 46.248 1.00 17.72 165 ILE A N 1
ATOM 1093 C CA . ILE A 1 158 ? 24.627 54.358 47.676 1.00 18.28 165 ILE A CA 1
ATOM 1094 C C . ILE A 1 158 ? 26.040 54.711 48.118 1.00 18.25 165 ILE A C 1
ATOM 1095 O O . ILE A 1 158 ? 26.221 55.389 49.141 1.00 19.07 165 ILE A O 1
ATOM 1100 N N . ALA A 1 159 ? 27.045 54.233 47.376 1.00 16.22 166 ALA A N 1
ATOM 1101 C CA . ALA A 1 159 ? 28.416 54.583 47.691 1.00 17.27 166 ALA A CA 1
ATOM 1102 C C . ALA A 1 159 ? 28.610 56.112 47.713 1.00 18.99 166 ALA A C 1
ATOM 1103 O O . ALA A 1 159 ? 29.261 56.646 48.594 1.00 19.67 166 ALA A O 1
ATOM 1105 N N . LYS A 1 160 ? 27.998 56.830 46.781 1.00 19.63 167 LYS A N 1
ATOM 1106 C CA . LYS A 1 160 ? 28.147 58.278 46.703 1.00 22.86 167 LYS A CA 1
ATOM 1107 C C . LYS A 1 160 ? 27.546 58.922 47.950 1.00 20.86 167 LYS A C 1
ATOM 1108 O O . LYS A 1 160 ? 28.148 59.829 48.520 1.00 22.89 167 LYS A O 1
ATOM 1114 N N . TRP A 1 161 ? 26.358 58.456 48.336 1.00 20.84 168 TRP A N 1
ATOM 1115 C CA . TRP A 1 161 ? 25.679 58.933 49.541 1.00 20.55 168 TRP A CA 1
ATOM 1116 C C . TRP A 1 161 ? 26.521 58.665 50.775 1.00 21.47 168 TRP A C 1
ATOM 1117 O O . TRP A 1 161 ? 26.637 59.517 51.660 1.00 21.69 168 TRP A O 1
ATOM 1128 N N . CYS A 1 162 ? 27.127 57.483 50.839 1.00 19.35 169 CYS A N 1
ATOM 1129 C CA . CYS A 1 162 ? 28.028 57.173 51.944 1.00 19.98 169 CYS A CA 1
ATOM 1130 C C . CYS A 1 162 ? 29.161 58.190 52.014 1.00 20.90 169 CYS A C 1
ATOM 1131 O O . CYS A 1 162 ? 29.394 58.771 53.081 1.00 20.14 169 CYS A O 1
ATOM 1134 N N . ARG A 1 163 ? 29.815 58.454 50.878 1.00 20.51 170 ARG A N 1
ATOM 1135 C CA . ARG A 1 163 ? 31.007 59.294 50.873 1.00 23.32 170 ARG A CA 1
ATOM 1136 C C . ARG A 1 163 ? 30.634 60.749 51.184 1.00 23.36 170 ARG A C 1
ATOM 1137 O O . ARG A 1 163 ? 31.336 61.421 51.925 1.00 26.57 170 ARG A O 1
ATOM 1145 N N . LYS A 1 164 ? 29.497 61.193 50.668 1.00 25.87 171 LYS A N 1
ATOM 1146 C CA . LYS A 1 164 ? 28.986 62.539 50.911 1.00 30.04 171 LYS A CA 1
ATOM 1147 C C . LYS A 1 164 ? 28.704 62.710 52.412 1.00 27.74 171 LYS A C 1
ATOM 1148 O O . LYS A 1 164 ? 28.947 63.763 53.006 1.00 26.92 171 LYS A O 1
ATOM 1154 N N . ASN A 1 165 ? 28.306 61.637 53.089 1.00 23.80 172 ASN A N 1
ATOM 1155 C CA . ASN A 1 165 ? 27.839 61.761 54.456 1.00 23.28 172 ASN A CA 1
ATOM 1156 C C . ASN A 1 165 ? 28.781 61.077 55.441 1.00 23.37 172 ASN A C 1
ATOM 1157 O O . ASN A 1 165 ? 28.373 60.836 56.578 1.00 23.66 172 ASN A O 1
ATOM 1162 N N . GLU A 1 166 ? 30.020 60.801 55.012 1.00 25.26 173 GLU A N 1
ATOM 1163 C CA . GLU A 1 166 ? 31.076 60.275 55.861 1.00 29.96 173 GLU A CA 1
ATOM 1164 C C . GLU A 1 166 ? 30.637 58.996 56.572 1.00 25.77 173 GLU A C 1
ATOM 1165 O O . GLU A 1 166 ? 30.833 58.830 57.766 1.00 29.40 173 GLU A O 1
ATOM 1171 N N . ILE A 1 167 ? 30.041 58.089 55.809 1.00 22.31 174 ILE A N 1
ATOM 1172 C CA . ILE A 1 167 ? 29.810 56.722 56.240 1.00 20.27 174 ILE A CA 1
ATOM 1173 C C . ILE A 1 167 ? 30.786 55.848 55.469 1.00 18.65 174 ILE A C 1
ATOM 1174 O O . ILE A 1 167 ? 30.957 56.046 54.276 1.00 19.85 174 ILE A O 1
ATOM 1179 N N . LYS A 1 168 ? 31.370 54.869 56.156 1.00 16.53 175 LYS A N 1
ATOM 1180 C CA . LYS A 1 168 ? 32.225 53.883 55.516 1.00 17.78 175 LYS A CA 1
ATOM 1181 C C . LYS A 1 168 ? 31.372 52.966 54.633 1.00 16.44 175 LYS A C 1
ATOM 1182 O O . LYS A 1 168 ? 30.364 52.433 55.086 1.00 17.27 175 LYS A O 1
ATOM 1188 N N . PHE A 1 169 ? 31.809 52.786 53.380 1.00 15.08 176 PHE A N 1
ATOM 1189 C CA . PHE A 1 169 ? 31.086 52.016 52.386 1.00 14.74 176 PHE A CA 1
ATOM 1190 C C . PHE A 1 169 ? 31.709 50.631 52.280 1.00 14.33 176 PHE A C 1
ATOM 1191 O O . PHE A 1 169 ? 32.907 50.482 52.052 1.00 14.40 176 PHE A O 1
ATOM 1199 N N . LYS A 1 170 ? 30.865 49.616 52.442 1.00 13.10 177 LYS A N 1
ATOM 1200 C CA . LYS A 1 170 ? 31.263 48.217 52.421 1.00 12.42 177 LYS A CA 1
ATOM 1201 C C . LYS A 1 170 ? 30.473 47.475 51.353 1.00 12.60 177 LYS A C 1
ATOM 1202 O O . LYS A 1 170 ? 29.314 47.815 51.088 1.00 12.42 177 LYS A O 1
ATOM 1208 N N . LEU A 1 171 ? 31.130 46.493 50.710 1.00 11.96 178 LEU A N 1
ATOM 1209 C CA . LEU A 1 171 ? 30.511 45.701 49.664 1.00 12.24 178 LEU A CA 1
ATOM 1210 C C . LEU A 1 171 ? 30.539 44.244 50.064 1.00 11.33 178 LEU A C 1
ATOM 1211 O O . LEU A 1 171 ? 31.530 43.791 50.600 1.00 12.97 178 LEU A O 1
ATOM 1216 N N . ASN A 1 172 ? 29.411 43.549 49.880 1.00 12.10 179 ASN A N 1
ATOM 1217 C CA . ASN A 1 172 ? 29.328 42.130 50.176 1.00 11.68 179 ASN A CA 1
ATOM 1218 C C . ASN A 1 172 ? 28.980 41.373 48.890 1.00 11.62 179 ASN A C 1
ATOM 1219 O O . ASN A 1 172 ? 28.007 41.728 48.226 1.00 11.55 179 ASN A O 1
ATOM 1224 N N . THR A 1 173 ? 29.714 40.304 48.600 1.00 11.49 180 THR A N 1
ATOM 1225 C CA . THR A 1 173 ? 29.555 39.542 47.373 1.00 11.35 180 THR A CA 1
ATOM 1226 C C . THR A 1 173 ? 29.503 38.057 47.718 1.00 10.62 180 THR A C 1
ATOM 1227 O O . THR A 1 173 ? 30.344 37.549 48.450 1.00 11.30 180 THR A O 1
ATOM 1231 N N . VAL A 1 174 ? 28.467 37.393 47.212 1.00 11.14 181 VAL A N 1
ATOM 1232 C CA . VAL A 1 174 ? 28.358 35.943 47.340 1.00 10.75 181 VAL A CA 1
ATOM 1233 C C . VAL A 1 174 ? 28.845 35.276 46.057 1.00 10.58 181 VAL A C 1
ATOM 1234 O O . VAL A 1 174 ? 28.391 35.562 44.951 1.00 11.00 181 VAL A O 1
ATOM 1238 N N . VAL A 1 175 ? 29.799 34.359 46.237 1.00 12.11 182 VAL A N 1
ATOM 1239 C CA . VAL A 1 175 ? 30.408 33.636 45.151 1.00 10.55 182 VAL A CA 1
ATOM 1240 C C . VAL A 1 175 ? 29.738 32.270 45.014 1.00 10.04 182 VAL A C 1
ATOM 1241 O O . VAL A 1 175 ? 29.735 31.466 45.946 1.00 11.51 182 VAL A O 1
ATOM 1245 N N . THR A 1 176 ? 29.191 32.044 43.814 1.00 10.84 183 THR A N 1
ATOM 1246 C CA . THR A 1 176 ? 28.415 30.853 43.516 1.00 11.97 183 THR A CA 1
ATOM 1247 C C . THR A 1 176 ? 28.925 30.202 42.241 1.00 12.67 183 THR A C 1
ATOM 1248 O O . THR A 1 176 ? 29.788 30.723 41.547 1.00 11.52 183 THR A O 1
ATOM 1252 N N . ARG A 1 177 ? 28.285 29.069 41.906 1.00 12.69 184 ARG A N 1
ATOM 1253 C CA . ARG A 1 177 ? 28.637 28.313 40.730 1.00 13.57 184 ARG A CA 1
ATOM 1254 C C . ARG A 1 177 ? 28.419 29.127 39.472 1.00 14.46 184 ARG A C 1
ATOM 1255 O O . ARG A 1 177 ? 29.063 28.858 38.469 1.00 14.79 184 ARG A O 1
ATOM 1263 N N . LEU A 1 178 ? 27.543 30.130 39.524 1.00 14.20 185 LEU A N 1
ATOM 1264 C CA . LEU A 1 178 ? 27.163 30.857 38.330 1.00 15.47 185 LEU A CA 1
ATOM 1265 C C . LEU A 1 178 ? 28.080 32.054 38.078 1.00 14.61 185 LEU A C 1
ATOM 1266 O O . LEU A 1 178 ? 28.265 32.422 36.931 1.00 14.62 185 LEU A O 1
ATOM 1271 N N . ASN A 1 179 ? 28.634 32.647 39.134 1.00 13.86 186 ASN A N 1
ATOM 1272 C CA . ASN A 1 179 ? 29.346 33.914 38.996 1.00 13.65 186 ASN A CA 1
ATOM 1273 C C . ASN A 1 179 ? 30.817 33.834 39.390 1.00 13.30 186 ASN A C 1
ATOM 1274 O O . ASN A 1 179 ? 31.502 34.840 39.388 1.00 13.33 186 ASN A O 1
ATOM 1279 N N . TYR A 1 180 ? 31.372 32.657 39.684 1.00 12.96 187 TYR A N 1
ATOM 1280 C CA . TYR A 1 180 ? 32.698 32.610 40.280 1.00 13.04 187 TYR A CA 1
ATOM 1281 C C . TYR A 1 180 ? 33.834 32.969 39.312 1.00 13.62 187 TYR A C 1
ATOM 1282 O O . TYR A 1 180 ? 34.945 33.263 39.758 1.00 13.51 187 TYR A O 1
ATOM 1291 N N . GLU A 1 181 ? 33.539 33.065 38.009 1.00 14.67 188 GLU A N 1
ATOM 1292 C CA . GLU A 1 181 ? 34.541 33.428 37.031 1.00 15.98 188 GLU A CA 1
ATOM 1293 C C . GLU A 1 181 ? 34.515 34.926 36.742 1.00 15.48 188 GLU A C 1
ATOM 1294 O O . GLU A 1 181 ? 35.318 35.377 35.958 1.00 16.69 188 GLU A O 1
ATOM 1300 N N . GLU A 1 182 ? 33.621 35.684 37.356 1.00 14.18 189 GLU A N 1
ATOM 1301 C CA . GLU A 1 182 ? 33.487 37.111 37.061 1.00 13.84 189 GLU A CA 1
ATOM 1302 C C . GLU A 1 182 ? 34.699 37.869 37.610 1.00 13.65 189 GLU A C 1
ATOM 1303 O O . GLU A 1 182 ? 35.211 37.543 38.692 1.00 15.51 189 GLU A O 1
ATOM 1309 N N . ASP A 1 183 ? 35.129 38.876 36.850 1.00 14.03 190 ASP A N 1
ATOM 1310 C CA . ASP A 1 183 ? 36.179 39.796 37.240 1.00 14.97 190 ASP A CA 1
ATOM 1311 C C . ASP A 1 183 ? 35.566 41.145 37.613 1.00 13.20 190 ASP A C 1
ATOM 1312 O O . ASP A 1 183 ? 34.974 41.817 36.766 1.00 15.02 190 ASP A O 1
ATOM 1317 N N . MET A 1 184 ? 35.685 41.502 38.894 1.00 13.48 191 MET A N 1
ATOM 1318 C CA . MET A 1 184 ? 35.072 42.699 39.451 1.00 13.60 191 MET A CA 1
ATOM 1319 C C . MET A 1 184 ? 36.069 43.833 39.664 1.00 13.13 191 MET A C 1
ATOM 1320 O O . MET A 1 184 ? 35.716 44.877 40.226 1.00 13.73 191 MET A O 1
ATOM 1325 N N . ASN A 1 185 ? 37.317 43.643 39.242 1.00 14.04 192 ASN A N 1
ATOM 1326 C CA . ASN A 1 185 ? 38.374 44.554 39.622 1.00 13.32 192 ASN A CA 1
ATOM 1327 C C . ASN A 1 185 ? 38.137 45.985 39.170 1.00 12.96 192 ASN A C 1
ATOM 1328 O O . ASN A 1 185 ? 38.428 46.899 39.950 1.00 13.74 192 ASN A O 1
ATOM 1333 N N . GLU A 1 186 ? 37.604 46.198 37.969 1.00 14.00 193 GLU A N 1
ATOM 1334 C CA . GLU A 1 186 ? 37.435 47.587 37.544 1.00 15.99 193 GLU A CA 1
ATOM 1335 C C . GLU A 1 186 ? 36.449 48.335 38.442 1.00 14.46 193 GLU A C 1
ATOM 1336 O O . GLU A 1 186 ? 36.596 49.522 38.738 1.00 15.30 193 GLU A O 1
ATOM 1342 N N . HIS A 1 187 ? 35.385 47.648 38.871 1.00 13.93 194 HIS A N 1
ATOM 1343 C CA . HIS A 1 187 ? 34.439 48.202 39.821 1.00 13.41 194 HIS A CA 1
ATOM 1344 C C . HIS A 1 187 ? 35.064 48.421 41.194 1.00 12.74 194 HIS A C 1
ATOM 1345 O O . HIS A 1 187 ? 34.854 49.456 41.831 1.00 13.63 194 HIS A O 1
ATOM 1352 N N . ILE A 1 188 ? 35.814 47.431 41.699 1.00 12.05 195 ILE A N 1
ATOM 1353 C CA . ILE A 1 188 ? 36.418 47.596 43.009 1.00 12.79 195 ILE A CA 1
ATOM 1354 C C . ILE A 1 188 ? 37.353 48.813 43.003 1.00 13.71 195 ILE A C 1
ATOM 1355 O O . ILE A 1 188 ? 37.369 49.603 43.930 1.00 14.16 195 ILE A O 1
ATOM 1360 N N . ASP A 1 189 ? 38.093 48.985 41.902 1.00 14.36 196 ASP A N 1
ATOM 1361 C CA . ASP A 1 189 ? 39.036 50.087 41.789 1.00 16.34 196 ASP A CA 1
ATOM 1362 C C . ASP A 1 189 ? 38.316 51.434 41.699 1.00 16.83 196 ASP A C 1
ATOM 1363 O O . ASP A 1 189 ? 38.948 52.464 41.954 1.00 17.09 196 ASP A O 1
ATOM 1368 N N . THR A 1 190 ? 37.031 51.465 41.326 1.00 15.16 197 THR A N 1
ATOM 1369 C CA . THR A 1 190 ? 36.297 52.722 41.294 1.00 15.41 197 THR A CA 1
ATOM 1370 C C . THR A 1 190 ? 35.545 52.956 42.606 1.00 15.27 197 THR A C 1
ATOM 1371 O O . THR A 1 190 ? 35.669 54.030 43.203 1.00 15.68 197 THR A O 1
ATOM 1375 N N . LEU A 1 191 ? 34.740 51.963 43.040 1.00 14.66 198 LEU A N 1
ATOM 1376 C CA . LEU A 1 191 ? 33.977 52.046 44.288 1.00 15.31 198 LEU A CA 1
ATOM 1377 C C . LEU A 1 191 ? 34.870 52.161 45.527 1.00 13.69 198 LEU A C 1
ATOM 1378 O O . LEU A 1 191 ? 34.526 52.864 46.472 1.00 14.65 198 LEU A O 1
ATOM 1383 N N . GLN A 1 192 ? 35.983 51.407 45.531 1.00 15.23 199 GLN A N 1
ATOM 1384 C CA . GLN A 1 192 ? 36.980 51.414 46.584 1.00 15.42 199 GLN A CA 1
ATOM 1385 C C . GLN A 1 192 ? 36.316 51.257 47.951 1.00 14.92 199 GLN A C 1
ATOM 1386 O O . GLN A 1 192 ? 36.573 52.047 48.876 1.00 14.66 199 GLN A O 1
ATOM 1392 N N . PRO A 1 193 ? 35.516 50.201 48.180 1.00 13.37 200 PRO A N 1
ATOM 1393 C CA . PRO A 1 193 ? 34.973 49.941 49.507 1.00 14.06 200 PRO A CA 1
ATOM 1394 C C . PRO A 1 193 ? 36.103 49.755 50.497 1.00 13.05 200 PRO A C 1
ATOM 1395 O O . PRO A 1 193 ? 37.178 49.280 50.136 1.00 13.25 200 PRO A O 1
ATOM 1399 N N . PHE A 1 194 ? 35.895 50.149 51.756 1.00 13.34 201 PHE A N 1
ATOM 1400 C CA . PHE A 1 194 ? 36.979 49.923 52.714 1.00 14.43 201 PHE A CA 1
ATOM 1401 C C . PHE A 1 194 ? 37.029 48.454 53.115 1.00 13.33 201 PHE A C 1
ATOM 1402 O O . PHE A 1 194 ? 38.067 47.971 53.616 1.00 15.37 201 PHE A O 1
ATOM 1410 N N . ARG A 1 195 ? 35.919 47.747 52.881 1.00 13.51 202 ARG A N 1
ATOM 1411 C CA . ARG A 1 195 ? 35.787 46.364 53.297 1.00 11.48 202 ARG A CA 1
ATOM 1412 C C . ARG A 1 195 ? 34.876 45.701 52.282 1.00 12.19 202 ARG A C 1
ATOM 1413 O O . ARG A 1 195 ? 33.845 46.250 51.911 1.00 12.35 202 ARG A O 1
ATOM 1421 N N . TRP A 1 196 ? 35.348 44.564 51.795 1.00 11.79 203 TRP A N 1
ATOM 1422 C CA . TRP A 1 196 ? 34.699 43.845 50.727 1.00 11.34 203 TRP A CA 1
ATOM 1423 C C . TRP A 1 196 ? 34.623 42.378 51.135 1.00 11.47 203 TRP A C 1
ATOM 1424 O O . TRP A 1 196 ? 35.617 41.664 51.053 1.00 11.75 203 TRP A O 1
ATOM 1435 N N . LYS A 1 197 ? 33.439 41.967 51.606 1.00 10.86 204 LYS A N 1
ATOM 1436 C CA . LYS A 1 197 ? 33.257 40.564 51.962 1.00 12.10 204 LYS A CA 1
ATOM 1437 C C . LYS A 1 197 ? 33.068 39.752 50.704 1.00 11.51 204 LYS A C 1
ATOM 1438 O O . LYS A 1 197 ? 32.194 40.073 49.896 1.00 11.48 204 LYS A O 1
ATOM 1444 N N . VAL A 1 198 ? 33.783 38.615 50.650 1.00 10.71 205 VAL A N 1
ATOM 1445 C CA . VAL A 1 198 ? 33.693 37.705 49.534 1.00 11.30 205 VAL A CA 1
ATOM 1446 C C . VAL A 1 198 ? 33.379 36.340 50.133 1.00 10.91 205 VAL A C 1
ATOM 1447 O O . VAL A 1 198 ? 34.235 35.681 50.684 1.00 11.69 205 VAL A O 1
ATOM 1451 N N . PHE A 1 199 ? 32.089 36.021 50.126 1.00 10.47 206 PHE A N 1
ATOM 1452 C CA . PHE A 1 199 ? 31.584 34.823 50.772 1.00 10.33 206 PHE A CA 1
ATOM 1453 C C . PHE A 1 199 ? 31.507 33.682 49.787 1.00 10.47 206 PHE A C 1
ATOM 1454 O O . PHE A 1 199 ? 30.859 33.830 48.753 1.00 11.98 206 PHE A O 1
ATOM 1462 N N . GLN A 1 200 ? 32.002 32.523 50.170 1.00 11.41 207 GLN A N 1
ATOM 1463 C CA . GLN A 1 200 ? 31.622 31.313 49.480 1.00 11.55 207 GLN A CA 1
ATOM 1464 C C . GLN A 1 200 ? 30.168 31.027 49.815 1.00 11.30 207 GLN A C 1
ATOM 1465 O O . GLN A 1 200 ? 29.799 31.098 50.989 1.00 12.30 207 GLN A O 1
ATOM 1471 N N . VAL A 1 201 ? 29.323 30.727 48.817 1.00 10.87 208 VAL A N 1
ATOM 1472 C CA . VAL A 1 201 ? 27.929 30.486 49.143 1.00 11.28 208 VAL A CA 1
ATOM 1473 C C . VAL A 1 201 ? 27.868 29.332 50.151 1.00 11.20 208 VAL A C 1
ATOM 1474 O O . VAL A 1 201 ? 28.568 28.332 50.035 1.00 11.47 208 VAL A O 1
ATOM 1478 N N . LEU A 1 202 ? 27.035 29.529 51.191 1.00 11.48 209 LEU A N 1
ATOM 1479 C CA . LEU A 1 202 ? 26.924 28.610 52.308 1.00 11.64 209 LEU A CA 1
ATOM 1480 C C . LEU A 1 202 ? 25.552 27.960 52.352 1.00 12.63 209 LEU A C 1
ATOM 1481 O O . LEU A 1 202 ? 24.532 28.628 52.268 1.00 11.63 209 LEU A O 1
ATOM 1486 N N . ILE A 1 203 ? 25.555 26.634 52.522 1.00 12.67 210 ILE A N 1
ATOM 1487 C CA . ILE A 1 203 ? 24.334 25.893 52.787 1.00 12.69 210 ILE A CA 1
ATOM 1488 C C . ILE A 1 203 ? 24.110 25.889 54.281 1.00 12.52 210 ILE A C 1
ATOM 1489 O O . ILE A 1 203 ? 25.045 25.564 55.020 1.00 14.15 210 ILE A O 1
ATOM 1494 N N . VAL A 1 204 ? 22.892 26.242 54.683 1.00 13.18 211 VAL A N 1
ATOM 1495 C CA . VAL A 1 204 ? 22.471 26.202 56.063 1.00 12.34 211 VAL A CA 1
ATOM 1496 C C . VAL A 1 204 ? 21.239 25.301 56.197 1.00 13.18 211 VAL A C 1
ATOM 1497 O O . VAL A 1 204 ? 20.207 25.518 55.553 1.00 11.65 211 VAL A O 1
ATOM 1501 N N . GLU A 1 205 ? 21.374 24.304 57.087 1.00 14.27 212 GLU A N 1
ATOM 1502 C CA . GLU A 1 205 ? 20.320 23.335 57.349 1.00 16.98 212 GLU A CA 1
ATOM 1503 C C . GLU A 1 205 ? 19.042 24.046 57.786 1.00 15.61 212 GLU A C 1
ATOM 1504 O O . GLU A 1 205 ? 19.037 24.861 58.699 1.00 14.03 212 GLU A O 1
ATOM 1510 N N . GLY A 1 206 ? 17.958 23.772 57.067 1.00 15.35 213 GLY A N 1
ATOM 1511 C CA . GLY A 1 206 ? 16.650 24.290 57.406 1.00 15.45 213 GLY A CA 1
ATOM 1512 C C . GLY A 1 206 ? 16.403 25.677 56.839 1.00 15.65 213 GLY A C 1
ATOM 1513 O O . GLY A 1 206 ? 15.351 26.250 57.050 1.00 14.82 213 GLY A O 1
ATOM 1514 N N . GLU A 1 207 ? 17.395 26.221 56.120 1.00 14.57 214 GLU A N 1
ATOM 1515 C CA . GLU A 1 207 ? 17.240 27.505 55.478 1.00 13.09 214 GLU A CA 1
ATOM 1516 C C . GLU A 1 207 ? 17.197 27.317 53.967 1.00 13.09 214 GLU A C 1
ATOM 1517 O O . GLU A 1 207 ? 16.236 27.755 53.350 1.00 14.44 214 GLU A O 1
ATOM 1523 N N . ASN A 1 208 ? 18.264 26.740 53.372 1.00 11.81 215 ASN A N 1
ATOM 1524 C CA . ASN A 1 208 ? 18.397 26.730 51.922 1.00 11.99 215 ASN A CA 1
ATOM 1525 C C . ASN A 1 208 ? 18.932 25.399 51.429 1.00 12.05 215 ASN A C 1
ATOM 1526 O O . ASN A 1 208 ? 19.535 25.326 50.360 1.00 11.59 215 ASN A O 1
ATOM 1531 N N . ASP A 1 209 ? 18.695 24.329 52.187 1.00 12.69 216 ASP A N 1
ATOM 1532 C CA . ASP A 1 209 ? 19.460 23.121 51.926 1.00 14.65 216 ASP A CA 1
ATOM 1533 C C . ASP A 1 209 ? 18.702 22.067 51.127 1.00 16.26 216 ASP A C 1
ATOM 1534 O O . ASP A 1 209 ? 19.305 21.045 50.799 1.00 17.54 216 ASP A O 1
ATOM 1539 N N . SER A 1 210 ? 17.446 22.316 50.758 1.00 16.20 217 SER A N 1
ATOM 1540 C CA . SER A 1 210 ? 16.697 21.304 50.011 1.00 16.42 217 SER A CA 1
ATOM 1541 C C . SER A 1 210 ? 15.610 21.925 49.150 1.00 15.81 217 SER A C 1
ATOM 1542 O O . SER A 1 210 ? 15.464 23.141 49.040 1.00 15.29 217 SER A O 1
ATOM 1545 N N . GLU A 1 211 ? 14.847 21.033 48.514 1.00 17.56 218 GLU A N 1
ATOM 1546 C CA . GLU A 1 211 ? 13.674 21.433 47.755 1.00 18.59 218 GLU A CA 1
ATOM 1547 C C . GLU A 1 211 ? 12.491 21.767 48.663 1.00 19.43 218 GLU A C 1
ATOM 1548 O O . GLU A 1 211 ? 11.493 22.271 48.183 1.00 20.61 218 GLU A O 1
ATOM 1554 N N . LYS A 1 212 ? 12.584 21.549 49.974 1.00 18.48 219 LYS A N 1
ATOM 1555 C CA . LYS A 1 212 ? 11.469 21.786 50.879 1.00 20.67 219 LYS A CA 1
ATOM 1556 C C . LYS A 1 212 ? 11.606 23.129 51.597 1.00 19.29 219 LYS A C 1
ATOM 1557 O O . LYS A 1 212 ? 10.641 23.620 52.192 1.00 18.81 219 LYS A O 1
ATOM 1563 N N . THR A 1 213 ? 12.809 23.705 51.602 1.00 16.44 220 THR A N 1
ATOM 1564 C CA . THR A 1 213 ? 13.016 24.993 52.256 1.00 14.46 220 THR A CA 1
ATOM 1565 C C . THR A 1 213 ? 12.491 26.088 51.357 1.00 13.66 220 THR A C 1
ATOM 1566 O O . THR A 1 213 ? 12.125 25.825 50.220 1.00 15.75 220 THR A O 1
ATOM 1570 N N . LEU A 1 214 ? 12.472 27.327 51.846 1.00 12.31 221 LEU A N 1
ATOM 1571 C CA . LEU A 1 214 ? 12.003 28.446 51.031 1.00 12.28 221 LEU A CA 1
ATOM 1572 C C . LEU A 1 214 ? 12.903 28.780 49.835 1.00 13.49 221 LEU A C 1
ATOM 1573 O O . LEU A 1 214 ? 12.460 29.429 48.869 1.00 13.48 221 LEU A O 1
ATOM 1578 N N . ARG A 1 215 ? 14.181 28.410 49.952 1.00 11.96 222 ARG A N 1
ATOM 1579 C CA . ARG A 1 215 ? 15.147 28.499 48.870 1.00 12.18 222 ARG A CA 1
ATOM 1580 C C . ARG A 1 215 ? 15.934 27.194 48.786 1.00 13.31 222 ARG A C 1
ATOM 1581 O O . ARG A 1 215 ? 16.093 26.475 49.776 1.00 14.48 222 ARG A O 1
ATOM 1589 N N . ASP A 1 216 ? 16.416 26.902 47.573 1.00 13.45 223 ASP A N 1
ATOM 1590 C CA . ASP A 1 216 ? 17.210 25.710 47.332 1.00 14.12 223 ASP A CA 1
ATOM 1591 C C . ASP A 1 216 ? 18.572 26.128 46.803 1.00 13.28 223 ASP A C 1
ATOM 1592 O O . ASP A 1 216 ? 18.699 26.444 45.627 1.00 12.46 223 ASP A O 1
ATOM 1597 N N . ALA A 1 217 ? 19.553 26.259 47.704 1.00 13.21 224 ALA A N 1
ATOM 1598 C CA . ALA A 1 217 ? 20.832 26.830 47.325 1.00 12.68 224 ALA A CA 1
ATOM 1599 C C . ALA A 1 217 ? 21.734 25.803 46.647 1.00 12.73 224 ALA A C 1
ATOM 1600 O O . ALA A 1 217 ? 22.845 26.147 46.278 1.00 12.64 224 ALA A O 1
ATOM 1602 N N . ARG A 1 218 ? 21.318 24.525 46.511 1.00 12.53 225 ARG A N 1
ATOM 1603 C CA . ARG A 1 218 ? 22.256 23.481 46.139 1.00 12.93 225 ARG A CA 1
ATOM 1604 C C . ARG A 1 218 ? 22.895 23.746 44.777 1.00 14.48 225 ARG A C 1
ATOM 1605 O O . ARG A 1 218 ? 24.100 23.533 44.620 1.00 14.60 225 ARG A O 1
ATOM 1613 N N . ARG A 1 219 ? 22.146 24.303 43.828 1.00 13.73 226 ARG A N 1
ATOM 1614 C CA . ARG A 1 219 ? 22.662 24.481 42.483 1.00 13.76 226 ARG A CA 1
ATOM 1615 C C . ARG A 1 219 ? 23.730 25.580 42.454 1.00 12.74 226 ARG A C 1
ATOM 1616 O O . ARG A 1 219 ? 24.409 25.728 41.447 1.00 13.55 226 ARG A O 1
ATOM 1624 N N . PHE A 1 220 ? 23.904 26.321 43.562 1.00 12.43 227 PHE A N 1
ATOM 1625 C CA . PHE A 1 220 ? 24.858 27.419 43.597 1.00 12.69 227 PHE A CA 1
ATOM 1626 C C . PHE A 1 220 ? 26.207 27.001 44.190 1.00 12.37 227 PHE A C 1
ATOM 1627 O O . PHE A 1 220 ? 27.155 27.773 44.151 1.00 12.49 227 PHE A O 1
ATOM 1635 N N . THR A 1 221 ? 26.292 25.818 44.806 1.00 13.13 228 THR A N 1
ATOM 1636 C CA . THR A 1 221 ? 27.483 25.474 45.575 1.00 12.98 228 THR A CA 1
ATOM 1637 C C . THR A 1 221 ? 28.711 25.379 44.667 1.00 12.88 228 THR A C 1
ATOM 1638 O O . THR A 1 221 ? 28.619 25.026 43.476 1.00 12.09 228 THR A O 1
ATOM 1642 N N . ILE A 1 222 ? 29.864 25.699 45.273 1.00 12.24 229 ILE A N 1
ATOM 1643 C CA . ILE A 1 222 ? 31.141 25.578 44.602 1.00 12.94 229 ILE A CA 1
ATOM 1644 C C . ILE A 1 222 ? 32.120 24.838 45.480 1.00 12.88 229 ILE A C 1
ATOM 1645 O O . ILE A 1 222 ? 32.024 24.834 46.705 1.00 12.83 229 ILE A O 1
ATOM 1650 N N . SER A 1 223 ? 33.114 24.260 44.785 1.00 14.15 230 SER A N 1
ATOM 1651 C CA . SER A 1 223 ? 34.262 23.684 45.463 1.00 13.87 230 SER A CA 1
ATOM 1652 C C . SER A 1 223 ? 35.206 24.766 45.963 1.00 14.07 230 SER A C 1
ATOM 1653 O O . SER A 1 223 ? 35.194 25.917 45.526 1.00 12.45 230 SER A O 1
ATOM 1656 N N . ASP A 1 224 ? 36.132 24.315 46.797 1.00 14.64 231 ASP A N 1
ATOM 1657 C CA A ASP A 1 224 ? 37.258 25.130 47.224 0.52 15.93 231 ASP A CA 1
ATOM 1658 C CA B ASP A 1 224 ? 37.265 25.116 47.222 0.48 16.23 231 ASP A CA 1
ATOM 1659 C C . ASP A 1 224 ? 38.053 25.647 46.022 1.00 15.05 231 ASP A C 1
ATOM 1660 O O . ASP A 1 224 ? 38.489 26.799 46.020 1.00 14.77 231 ASP A O 1
ATOM 1669 N N . LYS A 1 225 ? 38.252 24.810 45.001 1.00 15.53 232 LYS A N 1
ATOM 1670 C CA . LYS A 1 225 ? 38.993 25.202 43.810 1.00 15.25 232 LYS A CA 1
ATOM 1671 C C . LYS A 1 225 ? 38.291 26.315 43.044 1.00 13.55 232 LYS A C 1
ATOM 1672 O O . LYS A 1 225 ? 38.935 27.244 42.559 1.00 15.48 232 LYS A O 1
ATOM 1678 N N . GLN A 1 226 ? 36.964 26.220 42.935 1.00 13.19 233 GLN A N 1
ATOM 1679 C CA . GLN A 1 226 ? 36.234 27.258 42.220 1.00 11.82 233 GLN A CA 1
ATOM 1680 C C . GLN A 1 226 ? 36.267 28.561 43.016 1.00 12.47 233 GLN A C 1
ATOM 1681 O O . GLN A 1 226 ? 36.372 29.630 42.428 1.00 12.30 233 GLN A O 1
ATOM 1687 N N . PHE A 1 227 ? 36.113 28.472 44.337 1.00 12.93 234 PHE A N 1
ATOM 1688 C CA . PHE A 1 227 ? 36.177 29.656 45.178 1.00 13.14 234 PHE A CA 1
ATOM 1689 C C . PHE A 1 227 ? 37.532 30.339 45.000 1.00 13.14 234 PHE A C 1
ATOM 1690 O O . PHE A 1 227 ? 37.632 31.577 44.942 1.00 12.90 234 PHE A O 1
ATOM 1698 N N . GLU A 1 228 ? 38.610 29.537 44.917 1.00 12.66 235 GLU A N 1
ATOM 1699 C CA . GLU A 1 228 ? 39.952 30.096 44.715 1.00 15.41 235 GLU A CA 1
ATOM 1700 C C . GLU A 1 228 ? 40.089 30.802 43.364 1.00 14.11 235 GLU A C 1
ATOM 1701 O O . GLU A 1 228 ? 40.852 31.764 43.256 1.00 15.06 235 GLU A O 1
ATOM 1707 N N . VAL A 1 229 ? 39.372 30.364 42.323 1.00 12.81 236 VAL A N 1
ATOM 1708 C CA . VAL A 1 229 ? 39.408 31.076 41.045 1.00 13.88 236 VAL A CA 1
ATOM 1709 C C . VAL A 1 229 ? 39.031 32.526 41.293 1.00 14.55 236 VAL A C 1
ATOM 1710 O O . VAL A 1 229 ? 39.705 33.480 40.879 1.00 14.84 236 VAL A O 1
ATOM 1714 N N . PHE A 1 230 ? 37.938 32.711 42.023 1.00 13.41 237 PHE A N 1
ATOM 1715 C CA . PHE A 1 230 ? 37.502 34.070 42.299 1.00 12.41 237 PHE A CA 1
ATOM 1716 C C . PHE A 1 230 ? 38.495 34.795 43.207 1.00 12.62 237 PHE A C 1
ATOM 1717 O O . PHE A 1 230 ? 38.804 35.973 42.978 1.00 14.53 237 PHE A O 1
ATOM 1725 N N . CYS A 1 231 ? 38.878 34.167 44.312 1.00 11.98 238 CYS A N 1
ATOM 1726 C CA . CYS A 1 231 ? 39.744 34.803 45.283 1.00 12.59 238 CYS A CA 1
ATOM 1727 C C . CYS A 1 231 ? 41.076 35.213 44.633 1.00 13.94 238 CYS A C 1
ATOM 1728 O O . CYS A 1 231 ? 41.545 36.318 44.904 1.00 14.34 238 CYS A O 1
ATOM 1731 N N . SER A 1 232 ? 41.681 34.330 43.832 1.00 14.58 239 SER A N 1
ATOM 1732 C CA . SER A 1 232 ? 43.013 34.601 43.282 1.00 16.40 239 SER A CA 1
ATOM 1733 C C . SER A 1 232 ? 43.025 35.867 42.423 1.00 17.11 239 SER A C 1
ATOM 1734 O O . SER A 1 232 ? 43.986 36.624 42.470 1.00 17.93 239 SER A O 1
ATOM 1737 N N . LYS A 1 233 ? 41.910 36.161 41.746 1.00 16.83 240 LYS A N 1
ATOM 1738 C CA . LYS A 1 233 ? 41.764 37.314 40.870 1.00 17.75 240 LYS A CA 1
ATOM 1739 C C . LYS A 1 233 ? 41.661 38.619 41.647 1.00 14.81 240 LYS A C 1
ATOM 1740 O O . LYS A 1 233 ? 41.916 39.688 41.077 1.00 16.64 240 LYS A O 1
ATOM 1746 N N . HIS A 1 234 ? 41.226 38.554 42.909 1.00 13.78 241 HIS A N 1
ATOM 1747 C CA . HIS A 1 234 ? 40.753 39.732 43.625 1.00 12.91 241 HIS A CA 1
ATOM 1748 C C . HIS A 1 234 ? 41.487 39.981 44.945 1.00 14.87 241 HIS A C 1
ATOM 1749 O O . HIS A 1 234 ? 41.310 41.044 45.555 1.00 14.46 241 HIS A O 1
ATOM 1756 N N . ARG A 1 235 ? 42.311 39.037 45.436 1.00 13.02 242 ARG A N 1
ATOM 1757 C CA . ARG A 1 235 ? 42.832 39.114 46.791 1.00 13.69 242 ARG A CA 1
ATOM 1758 C C . ARG A 1 235 ? 43.910 40.188 46.996 1.00 12.74 242 ARG A C 1
ATOM 1759 O O . ARG A 1 235 ? 44.326 40.424 48.141 1.00 15.39 242 ARG A O 1
ATOM 1767 N N . HIS A 1 236 ? 44.306 40.870 45.916 1.00 13.56 243 HIS A N 1
ATOM 1768 C CA . HIS A 1 236 ? 45.288 41.944 46.041 1.00 15.12 243 HIS A CA 1
ATOM 1769 C C . HIS A 1 236 ? 44.696 43.219 46.646 1.00 16.06 243 HIS A C 1
ATOM 1770 O O . HIS A 1 236 ? 45.434 44.087 47.099 1.00 17.26 243 HIS A O 1
ATOM 1777 N N . HIS A 1 237 ? 43.373 43.326 46.732 1.00 13.27 244 HIS A N 1
ATOM 1778 C CA . HIS A 1 237 ? 42.776 44.522 47.307 1.00 14.77 244 HIS A CA 1
ATOM 1779 C C . HIS A 1 237 ? 42.869 44.503 48.826 1.00 14.58 244 HIS A C 1
ATOM 1780 O O . HIS A 1 237 ? 42.575 43.480 49.439 1.00 13.66 244 HIS A O 1
ATOM 1787 N N . LYS A 1 238 ? 43.272 45.637 49.442 1.00 15.54 245 LYS A N 1
ATOM 1788 C CA . LYS A 1 238 ? 43.316 45.731 50.892 1.00 17.20 245 LYS A CA 1
ATOM 1789 C C . LYS A 1 238 ? 41.957 45.355 51.495 1.00 15.48 245 LYS A C 1
ATOM 1790 O O . LYS A 1 238 ? 41.871 44.706 52.522 1.00 17.42 245 LYS A O 1
ATOM 1796 N N . S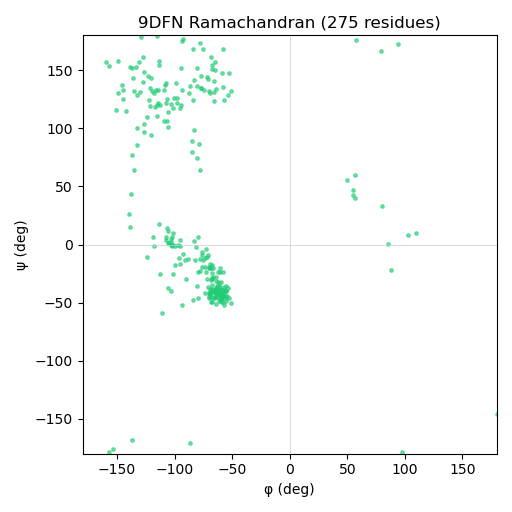ER A 1 239 ? 40.885 45.765 50.812 1.00 14.61 246 SER A N 1
ATOM 1797 C CA . SER A 1 239 ? 39.522 45.605 51.301 1.00 13.44 246 SER A CA 1
ATOM 1798 C C . SER A 1 239 ? 39.041 44.152 51.317 1.00 12.87 246 SER A C 1
ATOM 1799 O O . SER A 1 239 ? 38.050 43.820 51.968 1.00 13.72 246 SER A O 1
ATOM 1802 N N . PHE A 1 240 ? 39.707 43.314 50.544 1.00 12.28 247 PHE A N 1
ATOM 1803 C CA . PHE A 1 240 ? 39.248 41.957 50.292 1.00 12.62 247 PHE A CA 1
ATOM 1804 C C . PHE A 1 240 ? 39.267 41.084 51.549 1.00 12.50 247 PHE A C 1
ATOM 1805 O O . PHE A 1 240 ? 40.308 40.911 52.198 1.00 12.44 247 PHE A O 1
ATOM 1813 N N . VAL A 1 241 ? 38.097 40.527 51.875 1.00 12.50 248 VAL A N 1
ATOM 1814 C CA . VAL A 1 241 ? 37.956 39.614 52.989 1.00 13.06 248 VAL A CA 1
ATOM 1815 C C . VAL A 1 241 ? 37.292 38.330 52.507 1.00 13.01 248 VAL A C 1
ATOM 1816 O O . VAL A 1 241 ? 36.069 38.294 52.328 1.00 13.07 248 VAL A O 1
ATOM 1820 N N . ALA A 1 242 ? 38.070 37.263 52.347 1.00 13.42 249 ALA A N 1
ATOM 1821 C CA . ALA A 1 242 ? 37.512 36.008 51.847 1.00 13.94 249 ALA A CA 1
ATOM 1822 C C . ALA A 1 242 ? 36.951 35.166 52.996 1.00 14.72 249 ALA A C 1
ATOM 1823 O O . ALA A 1 242 ? 37.561 35.051 54.063 1.00 13.07 249 ALA A O 1
ATOM 1825 N N . GLU A 1 243 ? 35.766 34.592 52.776 1.00 13.38 250 GLU A N 1
ATOM 1826 C CA . GLU A 1 243 ? 35.164 33.763 53.798 1.00 14.35 250 GLU A CA 1
ATOM 1827 C C . GLU A 1 243 ? 34.695 32.476 53.142 1.00 13.71 250 GLU A C 1
ATOM 1828 O O . GLU A 1 243 ? 33.534 32.330 52.745 1.00 12.54 250 GLU A O 1
ATOM 1834 N N . PRO A 1 244 ? 35.586 31.491 53.023 1.00 12.84 251 PRO A N 1
ATOM 1835 C CA . PRO A 1 244 ? 35.158 30.142 52.697 1.00 13.55 251 PRO A CA 1
ATOM 1836 C C . PRO A 1 244 ? 34.166 29.653 53.745 1.00 13.35 251 PRO A C 1
ATOM 1837 O O . PRO A 1 244 ? 34.022 30.233 54.824 1.00 13.32 251 PRO A O 1
ATOM 1841 N N . ASN A 1 245 ? 33.514 28.537 53.440 1.00 12.59 252 ASN A N 1
ATOM 1842 C CA . ASN A 1 245 ? 32.473 28.015 54.308 1.00 12.79 252 ASN A CA 1
ATOM 1843 C C . ASN A 1 245 ? 32.990 27.812 55.738 1.00 13.22 252 ASN A C 1
ATOM 1844 O O . ASN A 1 245 ? 32.273 28.116 56.694 1.00 12.73 252 ASN A O 1
ATOM 1849 N N . ARG A 1 246 ? 34.228 27.328 55.903 1.00 13.98 253 ARG A N 1
ATOM 1850 C CA A ARG A 1 246 ? 34.708 27.012 57.241 0.50 13.99 253 ARG A CA 1
ATOM 1851 C CA B ARG A 1 246 ? 34.728 27.015 57.236 0.50 14.92 253 ARG A CA 1
ATOM 1852 C C . ARG A 1 246 ? 34.797 28.289 58.076 1.00 14.31 253 ARG A C 1
ATOM 1853 O O . ARG A 1 246 ? 34.729 28.226 59.296 1.00 15.91 253 ARG A O 1
ATOM 1868 N N . LEU A 1 247 ? 34.930 29.449 57.431 1.00 13.55 254 LEU A N 1
ATOM 1869 C CA . LEU A 1 247 ? 35.002 30.712 58.166 1.00 14.27 254 LEU A CA 1
ATOM 1870 C C . LEU A 1 247 ? 33.649 31.405 58.340 1.00 15.57 254 LEU A C 1
ATOM 1871 O O . LEU A 1 247 ? 33.585 32.458 58.978 1.00 18.00 254 LEU A O 1
ATOM 1876 N N . MET A 1 248 ? 32.588 30.917 57.700 1.00 15.39 255 MET A N 1
ATOM 1877 C CA . MET A 1 248 ? 31.251 31.447 57.944 1.00 15.41 255 MET A CA 1
ATOM 1878 C C . MET A 1 248 ? 30.410 30.574 58.869 1.00 14.34 255 MET A C 1
ATOM 1879 O O . MET A 1 248 ? 29.435 31.052 59.423 1.00 14.37 255 MET A O 1
ATOM 1884 N N . ALA A 1 249 ? 30.692 29.285 58.939 1.00 14.91 256 ALA A N 1
ATOM 1885 C CA . ALA A 1 249 ? 29.802 28.326 59.544 1.00 16.01 256 ALA A CA 1
ATOM 1886 C C . ALA A 1 249 ? 29.397 28.740 60.957 1.00 15.80 256 ALA A C 1
ATOM 1887 O O . ALA A 1 249 ? 28.211 28.679 61.287 1.00 16.03 256 ALA A O 1
ATOM 1889 N N . SER A 1 250 ? 30.359 29.161 61.783 1.00 14.37 257 SER A N 1
ATOM 1890 C CA . SER A 1 250 ? 30.138 29.356 63.212 1.00 15.07 257 SER A CA 1
ATOM 1891 C C . SER A 1 250 ? 30.805 30.602 63.746 1.00 16.20 257 SER A C 1
ATOM 1892 O O . SER A 1 250 ? 30.863 30.748 64.955 1.00 16.37 257 SER A O 1
ATOM 1895 N N . SER A 1 251 ? 31.233 31.523 62.881 1.00 13.66 258 SER A N 1
ATOM 1896 C CA . SER A 1 251 ? 32.076 32.624 63.293 1.00 12.55 258 SER A CA 1
ATOM 1897 C C . SER A 1 251 ? 31.288 33.875 63.560 1.00 12.37 258 SER A C 1
ATOM 1898 O O . SER A 1 251 ? 31.910 34.873 63.885 1.00 12.84 258 SER A O 1
ATOM 1901 N N . TYR A 1 252 ? 29.952 33.827 63.386 1.00 11.26 259 TYR A N 1
ATOM 1902 C CA . TYR A 1 252 ? 29.091 34.973 63.637 1.00 11.27 259 TYR A CA 1
ATOM 1903 C C . TYR A 1 252 ? 28.147 34.735 64.821 1.00 11.41 259 TYR A C 1
ATOM 1904 O O . TYR A 1 252 ? 27.902 33.603 65.235 1.00 12.37 259 TYR A O 1
ATOM 1913 N N . LEU A 1 253 ? 27.759 35.854 65.410 1.00 11.91 260 LEU A N 1
ATOM 1914 C CA . LEU A 1 253 ? 26.730 35.869 66.435 1.00 12.24 260 LEU A CA 1
ATOM 1915 C C . LEU A 1 253 ? 25.414 36.344 65.817 1.00 12.31 260 LEU A C 1
ATOM 1916 O O . LEU A 1 253 ? 25.311 37.483 65.331 1.00 12.07 260 LEU A O 1
ATOM 1921 N N . LEU A 1 254 ? 24.444 35.440 6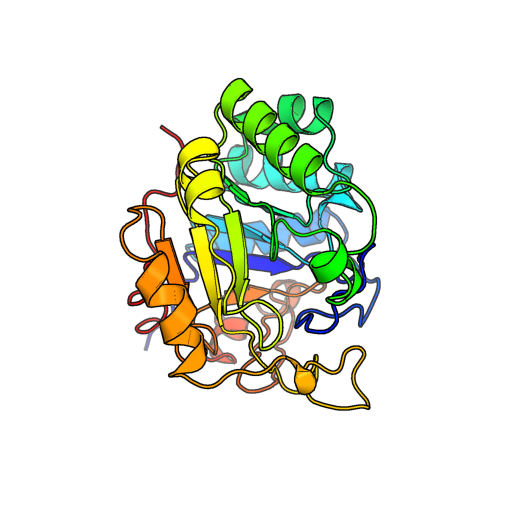5.862 1.00 13.10 261 LEU A N 1
ATOM 1922 C CA . LEU A 1 254 ? 23.212 35.535 65.108 1.00 12.93 261 LEU A CA 1
ATOM 1923 C C . LEU A 1 254 ? 22.026 35.685 66.068 1.00 11.94 261 LEU A C 1
ATOM 1924 O O . LEU A 1 254 ? 21.718 34.736 66.766 1.00 13.82 261 LEU A O 1
ATOM 1929 N N . VAL A 1 255 ? 21.414 36.866 66.068 1.00 11.75 262 VAL A N 1
ATOM 1930 C CA . VAL A 1 255 ? 20.235 37.149 66.885 1.00 12.65 262 VAL A CA 1
ATOM 1931 C C . VAL A 1 255 ? 19.011 37.363 65.988 1.00 12.55 262 VAL A C 1
ATOM 1932 O O . VAL A 1 255 ? 19.026 38.248 65.126 1.00 13.25 262 VAL A O 1
ATOM 1936 N N . ASP A 1 256 ? 17.979 36.516 66.176 1.00 13.35 263 ASP A N 1
ATOM 1937 C CA . ASP A 1 256 ? 16.823 36.497 65.288 1.00 13.11 263 ASP A CA 1
ATOM 1938 C C . ASP A 1 256 ? 15.720 37.498 65.675 1.00 13.65 263 ASP A C 1
ATOM 1939 O O . ASP A 1 256 ? 15.904 38.435 66.485 1.00 13.18 263 ASP A O 1
ATOM 1944 N N . GLU A 1 257 ? 14.570 37.369 64.991 1.00 12.83 264 GLU A N 1
ATOM 1945 C CA . GLU A 1 257 ? 13.528 38.376 65.026 1.00 13.65 264 GLU A CA 1
ATOM 1946 C C . GLU A 1 257 ? 12.777 38.376 66.367 1.00 13.91 264 GLU A C 1
ATOM 1947 O O . GLU A 1 257 ? 12.061 39.321 66.640 1.00 17.01 264 GLU A O 1
ATOM 1953 N N . TYR A 1 258 ? 12.989 37.357 67.184 1.00 15.24 265 TYR A N 1
ATOM 1954 C CA . TYR A 1 258 ? 12.507 37.324 68.566 1.00 14.43 265 TYR A CA 1
ATOM 1955 C C . TYR A 1 258 ? 13.643 37.545 69.570 1.00 16.23 265 TYR A C 1
ATOM 1956 O O . TYR A 1 258 ? 13.450 37.301 70.754 1.00 15.69 265 TYR A O 1
ATOM 1965 N N . MET A 1 259 ? 14.822 37.964 69.093 1.00 14.83 266 MET A N 1
ATOM 1966 C CA . MET A 1 259 ? 16.043 38.118 69.888 1.00 15.47 266 MET A CA 1
ATOM 1967 C C . MET A 1 259 ? 16.457 36.837 70.586 1.00 15.01 266 MET A C 1
ATOM 1968 O O . MET A 1 259 ? 16.998 36.884 71.684 1.00 16.61 266 MET A O 1
ATOM 1973 N N . ARG A 1 260 ? 16.310 35.717 69.869 1.00 14.47 267 ARG A N 1
ATOM 1974 C CA . ARG A 1 260 ? 16.913 34.455 70.230 1.00 15.37 267 ARG A CA 1
ATOM 1975 C C . ARG A 1 260 ? 18.239 34.325 69.483 1.00 15.96 267 ARG A C 1
ATOM 1976 O O . ARG A 1 260 ? 18.374 34.838 68.366 1.00 15.20 267 ARG A O 1
ATOM 1984 N N . PHE A 1 261 ? 19.190 33.593 70.054 1.00 15.27 268 PHE A N 1
ATOM 1985 C CA . PHE A 1 261 ? 20.399 33.291 69.304 1.00 16.26 268 PHE A CA 1
ATOM 1986 C C . PHE A 1 261 ? 20.121 32.094 68.417 1.00 15.18 268 PHE A C 1
ATOM 1987 O O . PHE A 1 261 ? 19.402 31.160 68.796 1.00 15.70 268 PHE A O 1
ATOM 1995 N N . ILE A 1 262 ? 20.681 32.153 67.211 1.00 15.69 269 ILE A N 1
ATOM 1996 C CA . ILE A 1 262 ? 20.591 31.087 66.237 1.00 15.86 269 ILE A CA 1
ATOM 1997 C C . ILE A 1 262 ? 21.961 30.449 66.116 1.00 15.04 269 ILE A C 1
ATOM 1998 O O . ILE A 1 262 ? 22.978 31.140 66.002 1.00 16.25 269 ILE A O 1
ATOM 2003 N N . ASP A 1 263 ? 21.978 29.123 66.145 1.00 15.54 270 ASP A N 1
ATOM 2004 C CA . ASP A 1 263 ? 23.171 28.398 65.769 1.00 15.93 270 ASP A CA 1
ATOM 2005 C C . ASP A 1 263 ? 22.903 27.796 64.400 1.00 15.29 270 ASP A C 1
ATOM 2006 O O . ASP A 1 263 ? 22.196 26.800 64.251 1.00 14.99 270 ASP A O 1
ATOM 2011 N N . LYS A 1 264 ? 23.430 28.428 63.351 1.00 15.72 271 LYS A N 1
ATOM 2012 C CA . LYS A 1 264 ? 23.067 28.013 62.011 1.00 15.00 271 LYS A CA 1
ATOM 2013 C C . LYS A 1 264 ? 23.844 26.770 61.590 1.00 16.13 271 LYS A C 1
ATOM 2014 O O . LYS A 1 264 ? 23.372 26.003 60.767 1.00 17.15 271 LYS A O 1
ATOM 2020 N N . ASP A 1 265 ? 25.005 26.528 62.194 1.00 17.08 272 ASP A N 1
ATOM 2021 C CA . ASP A 1 265 ? 25.788 25.354 61.883 1.00 16.64 272 ASP A CA 1
ATOM 2022 C C . ASP A 1 265 ? 25.121 24.128 62.480 1.00 18.47 272 ASP A C 1
ATOM 2023 O O . ASP A 1 265 ? 25.045 23.119 61.822 1.00 19.21 272 ASP A O 1
ATOM 2028 N N . GLY A 1 266 ? 24.611 24.242 63.706 1.00 20.78 273 GLY A N 1
ATOM 2029 C CA . GLY A 1 266 ? 24.007 23.120 64.412 1.00 21.92 273 GLY A CA 1
ATOM 2030 C C . GLY A 1 266 ? 22.478 23.113 64.351 1.00 21.99 273 GLY A C 1
ATOM 2031 O O . GLY A 1 266 ? 21.870 22.211 64.909 1.00 24.13 273 GLY A O 1
ATOM 2032 N N . ASN A 1 267 ? 21.863 24.109 63.697 1.00 21.30 274 ASN A N 1
ATOM 2033 C CA . ASN A 1 267 ? 20.414 24.198 63.578 1.00 20.64 274 ASN A CA 1
ATOM 2034 C C . ASN A 1 267 ? 19.771 24.198 64.963 1.00 22.38 274 ASN A C 1
ATOM 2035 O O . ASN A 1 267 ? 18.988 23.304 65.276 1.00 23.57 274 ASN A O 1
ATOM 2040 N N . LYS A 1 268 ? 20.134 25.191 65.773 1.00 22.35 275 LYS A N 1
ATOM 2041 C CA . LYS A 1 268 ? 19.559 25.379 67.095 1.00 24.47 275 LYS A CA 1
ATOM 2042 C C . LYS A 1 268 ? 19.066 26.802 67.227 1.00 21.86 275 LYS A C 1
ATOM 2043 O O . LYS A 1 268 ? 19.542 27.711 66.566 1.00 20.04 275 LYS A O 1
ATOM 2049 N N . LEU A 1 269 ? 18.193 26.975 68.212 1.00 20.17 276 LEU A N 1
ATOM 2050 C CA . LEU A 1 269 ? 17.580 28.248 68.499 1.00 20.45 276 LEU A CA 1
ATOM 2051 C C . LEU A 1 269 ? 17.413 28.326 70.012 1.00 19.66 276 LEU A C 1
ATOM 2052 O O . LEU A 1 269 ? 16.903 27.391 70.603 1.00 20.95 276 LEU A O 1
ATOM 2057 N N . THR A 1 270 ? 17.799 29.437 70.610 1.00 17.91 277 THR A N 1
ATOM 2058 C CA . THR A 1 270 ? 17.753 29.552 72.060 1.00 18.75 277 THR A CA 1
ATOM 2059 C C . THR A 1 270 ? 16.426 30.172 72.472 1.00 19.84 277 THR A C 1
ATOM 2060 O O . THR A 1 270 ? 15.650 30.617 71.637 1.00 18.76 277 THR A O 1
ATOM 2064 N N . LYS A 1 271 ? 16.215 30.279 73.786 1.00 22.00 278 LYS A N 1
ATOM 2065 C CA . LYS A 1 271 ? 15.208 31.199 74.262 1.00 23.28 278 LYS A CA 1
ATOM 2066 C C . LYS A 1 271 ? 15.672 32.627 73.988 1.00 18.97 278 LYS A C 1
ATOM 2067 O O . LYS A 1 271 ? 16.866 32.875 73.748 1.00 18.42 278 LYS A O 1
ATOM 2073 N N . SER A 1 272 ? 14.709 33.557 74.006 1.00 18.58 279 SER A N 1
ATOM 2074 C CA . SER A 1 272 ? 14.974 34.963 73.789 1.00 17.30 279 SER A CA 1
ATOM 2075 C C . SER A 1 272 ? 15.824 35.527 74.914 1.00 20.78 279 SER A C 1
ATOM 2076 O O . SER A 1 272 ? 15.559 35.248 76.076 1.00 20.46 279 SER A O 1
ATOM 2079 N N . ILE A 1 273 ? 16.777 36.397 74.567 1.00 17.34 280 ILE A N 1
ATOM 2080 C CA . ILE A 1 273 ? 17.558 37.105 75.568 1.00 18.17 280 ILE A CA 1
ATOM 2081 C C . ILE A 1 273 ? 16.646 37.963 76.442 1.00 17.49 280 ILE A C 1
ATOM 2082 O O . ILE A 1 273 ? 17.032 38.359 77.558 1.00 17.47 280 ILE A O 1
ATOM 2087 N N . LEU A 1 274 ? 15.477 38.327 75.904 1.00 17.05 281 LEU A N 1
ATOM 2088 C CA . LEU A 1 274 ? 14.586 39.203 76.649 1.00 18.81 281 LEU A CA 1
ATOM 2089 C C . LEU A 1 274 ? 14.009 38.440 77.838 1.00 19.73 281 LEU A C 1
ATOM 2090 O O . LEU A 1 274 ? 13.436 39.036 78.754 1.00 22.16 281 LEU A O 1
ATOM 2095 N N . ASP A 1 275 ? 14.064 37.114 77.781 1.00 19.66 282 ASP A N 1
ATOM 2096 C CA . ASP A 1 275 ? 13.540 36.279 78.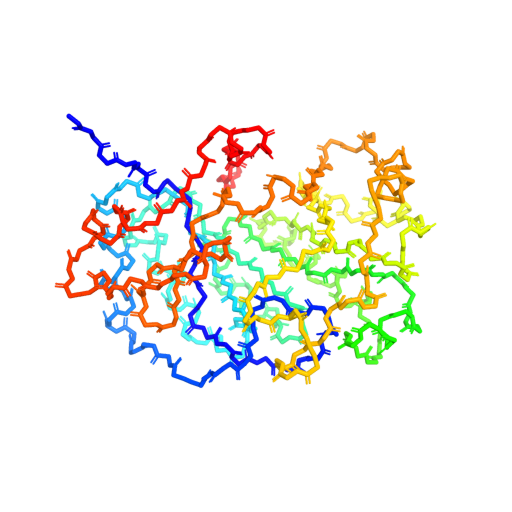854 1.00 21.93 282 ASP A CA 1
ATOM 2097 C C . ASP A 1 275 ? 14.629 35.652 79.719 1.00 25.87 282 ASP A C 1
ATOM 2098 O O . ASP A 1 275 ? 14.414 35.499 80.933 1.00 26.24 282 ASP A O 1
ATOM 2103 N N . VAL A 1 276 ? 15.760 35.240 79.122 1.00 24.63 283 VAL A N 1
ATOM 2104 C CA . VAL A 1 276 ? 16.761 34.494 79.874 1.00 23.36 283 VAL A CA 1
ATOM 2105 C C . VAL A 1 276 ? 18.109 35.202 79.961 1.00 22.06 283 VAL A C 1
ATOM 2106 O O . VAL A 1 276 ? 19.020 34.652 80.593 1.00 24.30 283 VAL A O 1
ATOM 2110 N N . GLY A 1 277 ? 18.242 36.382 79.343 1.00 19.39 284 GLY A N 1
ATOM 2111 C CA . GLY A 1 277 ? 19.483 37.124 79.302 1.00 21.63 284 GLY A CA 1
ATOM 2112 C C . GLY A 1 277 ? 20.466 36.589 78.253 1.00 18.75 284 GLY A C 1
ATOM 2113 O O . GLY A 1 277 ? 20.384 35.448 77.795 1.00 17.88 284 GLY A O 1
ATOM 2114 N N . VAL A 1 278 ? 21.478 37.404 78.002 1.00 19.40 285 VAL A N 1
ATOM 2115 C CA . VAL A 1 278 ? 22.498 37.102 77.010 1.00 19.76 285 VAL A CA 1
ATOM 2116 C C . VAL A 1 278 ? 23.317 35.863 77.377 1.00 20.54 285 VAL A C 1
ATOM 2117 O O . VAL A 1 278 ? 23.532 34.974 76.565 1.00 21.19 285 VAL A O 1
ATOM 2121 N N . GLU A 1 279 ? 23.840 35.824 78.600 1.00 21.92 286 GLU A N 1
ATOM 2122 C CA . GLU A 1 279 ? 24.803 34.805 78.961 1.00 23.07 286 GLU A CA 1
ATOM 2123 C C . GLU A 1 279 ? 24.167 33.417 78.900 1.00 21.60 286 GLU A C 1
ATOM 2124 O O . GLU A 1 279 ? 24.806 32.505 78.397 1.00 23.72 286 GLU A O 1
ATOM 2130 N N . ALA A 1 280 ? 22.939 33.234 79.405 1.00 21.67 287 ALA A N 1
ATOM 2131 C CA . ALA A 1 280 ? 22.266 31.933 79.367 1.00 22.22 287 ALA A CA 1
ATOM 2132 C C . ALA A 1 280 ? 21.992 31.490 77.926 1.00 21.94 287 ALA A C 1
ATOM 2133 O O . ALA A 1 280 ? 22.149 30.322 77.568 1.00 24.65 287 ALA A O 1
ATOM 2135 N N . ALA A 1 281 ? 21.610 32.439 77.074 1.00 22.08 288 ALA A N 1
ATOM 2136 C CA . ALA A 1 281 ? 21.335 32.106 75.675 1.00 22.88 288 ALA A CA 1
ATOM 2137 C C . ALA A 1 281 ? 22.629 31.721 74.939 1.00 21.83 288 ALA A C 1
ATOM 2138 O O . ALA A 1 281 ? 22.692 30.700 74.259 1.00 22.59 288 ALA A O 1
ATOM 2140 N N . MET A 1 282 ? 23.690 32.502 75.135 1.00 22.08 289 MET A N 1
ATOM 2141 C CA . MET A 1 282 ? 24.926 32.244 74.404 1.00 23.34 289 MET A CA 1
ATOM 2142 C C . MET A 1 282 ? 25.553 30.902 74.766 1.00 23.72 289 MET A C 1
ATOM 2143 O O . MET A 1 282 ? 26.203 30.285 73.927 1.00 22.79 289 MET A O 1
ATOM 2148 N N . LYS A 1 283 ? 25.316 30.418 75.989 1.00 23.91 290 LYS A N 1
ATOM 2149 C CA . LYS A 1 283 ? 25.813 29.112 76.404 1.00 29.11 290 LYS A CA 1
ATOM 2150 C C . LYS A 1 283 ? 25.309 28.008 75.482 1.00 26.35 290 LYS A C 1
ATOM 2151 O O . LYS A 1 283 ? 25.941 26.963 75.377 1.00 26.92 290 LYS A O 1
ATOM 2157 N N . GLU A 1 284 ? 24.180 28.246 74.806 1.00 27.68 291 GLU A N 1
ATOM 2158 C CA . GLU A 1 284 ? 23.510 27.211 74.040 1.00 27.98 291 GLU A CA 1
ATOM 2159 C C . GLU A 1 284 ? 24.040 27.153 72.615 1.00 27.21 291 GLU A C 1
ATOM 2160 O O . GLU A 1 284 ? 23.760 26.186 71.910 1.00 27.92 291 GLU A O 1
ATOM 2166 N N . ILE A 1 285 ? 24.810 28.165 72.183 1.00 24.54 292 ILE A N 1
ATOM 2167 C CA . ILE A 1 285 ? 25.208 28.196 70.780 1.00 22.79 292 ILE A CA 1
ATOM 2168 C C . ILE A 1 285 ? 26.722 28.006 70.667 1.00 21.91 292 ILE A C 1
ATOM 2169 O O . ILE A 1 285 ? 27.458 28.275 71.610 1.00 22.39 292 ILE A O 1
ATOM 2174 N N . LYS A 1 286 ? 27.170 27.558 69.488 1.00 20.23 293 LYS A N 1
ATOM 2175 C CA . LYS A 1 286 ? 28.586 27.513 69.138 1.00 20.02 293 LYS A CA 1
ATOM 2176 C C . LYS A 1 286 ? 28.955 28.793 68.368 1.00 18.22 293 LYS A C 1
ATOM 2177 O O . LYS A 1 286 ? 28.368 29.143 67.328 1.00 17.13 293 LYS A O 1
ATOM 2183 N N . TRP A 1 287 ? 29.897 29.526 68.949 1.00 16.66 294 TRP A N 1
ATOM 2184 C CA . TRP A 1 287 ? 30.536 30.667 68.323 1.00 15.59 294 TRP A CA 1
ATOM 2185 C C . TRP A 1 287 ? 32.032 30.410 68.341 1.00 17.34 294 TRP A C 1
ATOM 2186 O O . TRP A 1 287 ? 32.661 30.372 69.408 1.00 17.76 294 TRP A O 1
ATOM 2197 N N . ASP A 1 288 ? 32.566 30.154 67.146 1.00 16.91 295 ASP A N 1
ATOM 2198 C CA . ASP A 1 288 ? 33.974 29.842 66.987 1.00 17.56 295 ASP A CA 1
ATOM 2199 C C . ASP A 1 288 ? 34.768 31.140 66.937 1.00 17.43 295 ASP A C 1
ATOM 2200 O O . ASP A 1 288 ? 34.894 31.782 65.889 1.00 16.37 295 ASP A O 1
ATOM 2205 N N . VAL A 1 289 ? 35.346 31.496 68.085 1.00 16.12 296 VAL A N 1
ATOM 2206 C CA . VAL A 1 289 ? 36.028 32.758 68.204 1.00 17.37 296 VAL A CA 1
ATOM 2207 C C . VAL A 1 289 ? 37.333 32.704 67.408 1.00 16.82 296 VAL A C 1
ATOM 2208 O O . VAL A 1 289 ? 37.809 33.754 66.958 1.00 18.39 296 VAL A O 1
ATOM 2212 N N . ASP A 1 290 ? 37.925 31.518 67.288 1.00 16.69 297 ASP A N 1
ATOM 2213 C CA . ASP A 1 290 ? 39.139 31.390 66.493 1.00 19.28 297 ASP A CA 1
ATOM 2214 C C . ASP A 1 290 ? 38.848 31.740 65.033 1.00 18.34 297 ASP A C 1
ATOM 2215 O O . ASP A 1 290 ? 39.615 32.451 64.411 1.00 18.00 297 ASP A O 1
ATOM 2220 N N . ALA A 1 291 ? 37.706 31.268 64.530 1.00 17.94 298 ALA A N 1
ATOM 2221 C CA . ALA A 1 291 ? 37.327 31.533 63.154 1.00 16.18 298 ALA A CA 1
ATOM 2222 C C . ALA A 1 291 ? 36.972 33.006 63.029 1.00 14.91 298 ALA A C 1
ATOM 2223 O O . ALA A 1 291 ? 37.318 33.633 62.038 1.00 14.07 298 ALA A O 1
ATOM 2225 N N . PHE A 1 292 ? 36.254 33.546 64.021 1.00 13.67 299 PHE A N 1
ATOM 2226 C CA . PHE A 1 292 ? 35.946 34.968 64.077 1.00 13.06 299 PHE A CA 1
ATOM 2227 C C . PHE A 1 292 ? 37.201 35.834 63.911 1.00 15.29 299 PHE A C 1
ATOM 2228 O O . PHE A 1 292 ? 37.231 36.837 63.173 1.00 14.76 299 PHE A O 1
ATOM 2236 N N . GLN A 1 293 ? 38.226 35.517 64.699 1.00 15.78 300 GLN A N 1
ATOM 2237 C CA A GLN A 1 293 ? 39.499 36.221 64.640 0.50 15.46 300 GLN A CA 1
ATOM 2238 C CA B GLN A 1 293 ? 39.469 36.284 64.619 0.50 15.98 300 GLN A CA 1
ATOM 2239 C C . GLN A 1 293 ? 40.178 35.992 63.290 1.00 14.44 300 GLN A C 1
ATOM 2240 O O . GLN A 1 293 ? 40.696 36.899 62.679 1.00 15.49 300 GLN A O 1
ATOM 2251 N N . GLU A 1 294 ? 40.179 34.753 62.829 1.00 14.53 301 GLU A N 1
ATOM 2252 C CA . GLU A 1 294 ? 40.857 34.429 61.580 1.00 14.18 301 GLU A CA 1
ATOM 2253 C C . GLU A 1 294 ? 40.340 35.225 60.383 1.00 14.24 301 GLU A C 1
ATOM 2254 O O . GLU A 1 294 ? 41.105 35.597 59.485 1.00 13.66 301 GLU A O 1
ATOM 2260 N N . ARG A 1 295 ? 39.016 35.441 60.325 1.00 13.83 302 ARG A N 1
ATOM 2261 C CA . ARG A 1 295 ? 38.433 36.155 59.209 1.00 14.40 302 ARG A CA 1
ATOM 2262 C C . ARG A 1 295 ? 38.526 37.655 59.400 1.00 15.30 302 ARG A C 1
ATOM 2263 O O . ARG A 1 295 ? 38.020 38.401 58.580 1.00 16.30 302 ARG A O 1
ATOM 2271 N N . GLY A 1 296 ? 39.147 38.130 60.459 1.00 15.90 303 GLY A N 1
ATOM 2272 C CA . GLY A 1 296 ? 39.234 39.579 60.604 1.00 15.65 303 GLY A CA 1
ATOM 2273 C C . GLY A 1 296 ? 37.972 40.248 61.158 1.00 15.51 303 GLY A C 1
ATOM 2274 O O . GLY A 1 296 ? 37.700 41.420 60.883 1.00 15.38 303 GLY A O 1
ATOM 2275 N N . GLY A 1 297 ? 37.285 39.532 62.035 1.00 16.80 304 GLY A N 1
ATOM 2276 C CA . GLY A 1 297 ? 36.023 39.977 62.599 1.00 16.26 304 GLY A CA 1
ATOM 2277 C C . GLY A 1 297 ? 36.188 41.157 63.543 1.00 17.04 304 GLY A C 1
ATOM 2278 O O . GLY A 1 297 ? 35.228 41.867 63.804 1.00 14.85 304 GLY A O 1
ATOM 2279 N N . VAL A 1 298 ? 37.420 41.367 64.053 1.00 17.57 305 VAL A N 1
ATOM 2280 C CA . VAL A 1 298 ? 37.718 42.587 64.788 1.00 19.11 305 VAL A CA 1
ATOM 2281 C C . VAL A 1 298 ? 38.585 43.480 63.906 1.00 19.09 305 VAL A C 1
ATOM 2282 O O . VAL A 1 298 ? 39.623 43.040 63.405 1.00 22.14 305 VAL A O 1
ATOM 2286 N N . TYR A 1 299 ? 38.121 44.716 63.713 1.00 16.88 306 TYR A N 1
ATOM 2287 C CA . TYR A 1 299 ? 38.761 45.637 62.812 1.00 17.29 306 TYR A CA 1
ATOM 2288 C C . TYR A 1 299 ? 38.415 47.060 63.200 1.00 17.82 306 TYR A C 1
ATOM 2289 O O . TYR A 1 299 ? 37.686 47.301 64.153 1.00 19.97 306 TYR A O 1
ATOM 2298 N N . GLU A 1 300 ? 38.938 47.994 62.405 1.00 18.94 307 GLU A N 1
ATOM 2299 C CA . GLU A 1 300 ? 38.688 49.414 62.622 1.00 21.50 307 GLU A CA 1
ATOM 2300 C C . GLU A 1 300 ? 37.305 49.755 62.089 1.00 19.63 307 GLU A C 1
ATOM 2301 O O . GLU A 1 300 ? 37.142 50.163 60.931 1.00 21.75 307 GLU A O 1
ATOM 2307 N N . TRP A 1 301 ? 36.332 49.556 62.972 1.00 20.26 308 TRP A N 1
ATOM 2308 C CA . TRP A 1 301 ? 34.922 49.556 62.609 1.00 18.16 308 TRP A CA 1
ATOM 2309 C C . TRP A 1 301 ? 34.225 50.861 62.981 1.00 19.04 308 TRP A C 1
ATOM 2310 O O . TRP A 1 301 ? 33.026 51.017 62.739 1.00 18.53 308 TRP A O 1
ATOM 2321 N N . THR A 1 302 ? 34.971 51.790 63.586 1.00 19.84 309 THR A N 1
ATOM 2322 C CA . THR A 1 302 ? 34.444 53.108 63.924 1.00 22.88 309 THR A CA 1
ATOM 2323 C C . THR A 1 302 ? 34.877 54.110 62.862 1.00 24.93 309 THR A C 1
ATOM 2324 O O . THR A 1 302 ? 36.022 54.074 62.430 1.00 28.61 309 THR A O 1
ATOM 2328 N N . LYS A 1 303 ? 33.997 55.018 62.439 1.00 26.15 310 LYS A N 1
ATOM 2329 C CA . LYS A 1 303 ? 34.414 56.005 61.452 1.00 31.64 310 LYS A CA 1
ATOM 2330 C C . LYS A 1 303 ? 35.449 56.972 62.034 1.00 35.86 310 LYS A C 1
ATOM 2331 O O . LYS A 1 303 ? 35.533 57.125 63.251 1.00 36.52 310 LYS A O 1
ATOM 2337 N N . GLU A 1 304 ? 36.276 57.537 61.129 1.00 44.13 311 GLU A N 1
ATOM 2338 C CA . GLU A 1 304 ? 37.399 58.416 61.436 1.00 46.38 311 GLU A CA 1
ATOM 2339 C C . GLU A 1 304 ? 37.045 59.815 60.939 1.00 48.61 311 GLU A C 1
ATOM 2340 O O . GLU A 1 304 ? 36.529 60.563 61.782 1.00 58.07 311 GLU A O 1
#

Sequence (283 aa):
SMGQIPVSVNYFFTRKCNKSCGFCFHTAKTSHMEDISRAKRGLQLLQRAGMKKINFAGGEPFLYPKFLGELVDFCKEDLHLESVSSIITNGSLVREEWVRKHAKNIDILACCSCDSFDENMNIEIIGRGTGNQVEILYRIAKWCRKNEIKFKLNTVVTRLNYEEDMNEHIDTLQPFRWKVFQVLIVEGENDSEKTLRDARRFTISDDKQFEVFCSKHRHHKSFVAEPNRRLMASSYLLVDEYMRFIDKDGNKLTKSILDVGVEAAMKEIKWDVDAFQQERGGVYEWTKE

InterPro domains:
  IPR006638 Elp3/MiaA/NifB-like, radical SAM core domain [SM00729] (35-230)
  IPR007197 Radical SAM [PF04055] (40-197)
  IPR007197 Radical SAM [PS51918] (31-239)
  IPR007197 Radical SAM [SFLDS00029] (26-316)
  IPR013785 Aldolase-type TIM barrel [G3DSA:3.20.20.70] (31-277)
  IPR051196 RSAD2 and Viperin antiviral [PTHR21339] (27-314)
  IPR058240 Radical SAM superfamily [SSF102114] (32-265)

Solvent-accessible surface area: 12742 Å² total; per-residue (Å²): 172,159,46,74,92,2,31,15,0,20,0,15,0,0,14,98,55,69,35,66,12,18,14,33,65,6,5,59,108,42,81,57,42,8,83,45,73,89,0,58,100,0,0,85,53,0,58,186,18,20,1,85,11,0,12,0,6,14,19,3,0,4,51,65,52,188,30,0,0,79,0,0,33,26,0,41,85,86,11,140,7,76,0,0,0,0,30,3,18,1,27,51,3,119,56,111,27,0,137,144,7,7,143,5,0,1,0,0,0,2,22,13,1,0,30,72,79,112,37,6,85,86,1,19,25,28,106,38,65,28,30,89,44,5,65,99,1,4,133,23,0,109,154,27,138,5,50,2,11,0,14,0,21,0,0,109,56,3,34,120,39,87,0,24,149,53,4,89,90,6,122,6,62,19,0,8,0,24,8,6,23,63,6,100,28,6,0,43,22,118,173,32,104,62,50,0,115,118,1,46,16,49,111,162,52,12,75,59,0,2,61,70,0,121,125,25,211,10,30,24,29,0,35,48,151,12,18,31,12,0,43,1,21,0,1,6,82,0,61,0,17,10,20,80,34,82,118,93,9,144,11,2,13,107,56,23,3,106,47,1,10,168,107,17,124,12,47,47,110,5,7,116,103,20,28,3,90,41,150,14,68,56,152

Radius of gyration: 17.76 Å; Cα contacts (8 Å, |Δ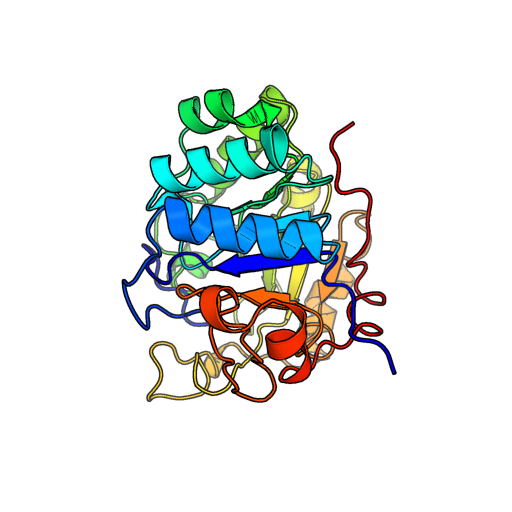i|>4): 594; chains: 1; bounding box: 38×41×50 Å